Protein AF-0000000083659435 (afdb_homodimer)

InterPro domains:
  IPR001611 Leucine-rich repeat [PF00560] (81-103)
  IPR001611 Leucine-rich repeat [PF00560] (105-127)
  IPR001611 Leucine-rich repeat [PF00560] (130-146)
  IPR013210 Leucine-rich repeat-containing N-terminal, plant-type [PF08263] (5-25)
  IPR032675 Leucine-rich repeat domain superfamily [G3DSA:3.80.10.10] (2-160)
  IPR053213 Receptor-like protein 29 [PTHR48009] (2-160)

Structure (mmCIF, N/CA/C/O backbone):
data_AF-0000000083659435-model_v1
#
loop_
_entity.id
_entity.type
_entity.pdbx_description
1 polymer 'Leucine-rich repeat family protein'
#
loop_
_atom_site.group_PDB
_atom_site.id
_atom_site.type_symbol
_atom_site.label_atom_id
_atom_site.label_alt_id
_atom_site.label_comp_id
_atom_site.label_asym_id
_atom_site.label_entity_id
_atom_site.label_seq_id
_atom_site.pdbx_PDB_ins_code
_atom_site.Cartn_x
_atom_site.Cartn_y
_atom_site.Cartn_z
_atom_site.occupancy
_atom_site.B_iso_or_equiv
_atom_site.auth_seq_id
_atom_site.auth_comp_id
_atom_site.auth_asym_id
_atom_site.auth_atom_id
_atom_site.pdbx_PDB_model_num
ATOM 1 N N . MET A 1 1 ? 2.633 34.125 -9.719 1 25.12 1 MET A N 1
ATOM 2 C CA . MET A 1 1 ? 2.232 34.469 -8.359 1 25.12 1 MET A CA 1
ATOM 3 C C . MET A 1 1 ? 3.049 33.719 -7.324 1 25.12 1 MET A C 1
ATOM 5 O O . MET A 1 1 ? 3.176 32.5 -7.406 1 25.12 1 MET A O 1
ATOM 9 N N . PRO A 1 2 ? 3.885 34.312 -6.52 1 30.77 2 PRO A N 1
ATOM 10 C CA . PRO A 1 2 ? 4.898 33.75 -5.621 1 30.77 2 PRO A CA 1
ATOM 11 C C . PRO A 1 2 ? 4.328 32.688 -4.68 1 30.77 2 PRO A C 1
ATOM 13 O O . PRO A 1 2 ? 3.115 32.625 -4.457 1 30.77 2 PRO A O 1
ATOM 16 N N . GLY A 1 3 ? 4.934 31.625 -4.488 1 36.19 3 GLY A N 1
ATOM 17 C CA . GLY A 1 3 ? 4.684 30.703 -3.389 1 36.19 3 GLY A CA 1
ATOM 18 C C . GLY A 1 3 ? 4.117 31.391 -2.158 1 36.19 3 GLY A C 1
ATOM 19 O O . GLY A 1 3 ? 4.664 32.375 -1.687 1 36.19 3 GLY A O 1
ATOM 20 N N . SER A 1 4 ? 2.854 31.547 -2.014 1 36 4 SER A N 1
ATOM 21 C CA . SER A 1 4 ? 2.197 32.406 -1.027 1 36 4 SER A CA 1
ATOM 22 C C . SER A 1 4 ? 2.76 32.156 0.37 1 36 4 SER A C 1
ATOM 24 O O . SER A 1 4 ? 3.055 31.031 0.742 1 36 4 SER A O 1
ATOM 26 N N . ASP A 1 5 ? 3.768 33.062 0.813 1 42 5 ASP A N 1
ATOM 27 C CA . ASP A 1 5 ? 4.078 33.219 2.232 1 42 5 ASP A CA 1
ATOM 28 C C . ASP A 1 5 ? 2.822 33.062 3.086 1 42 5 ASP A C 1
ATOM 30 O O . ASP A 1 5 ? 2.609 33.812 4.031 1 42 5 ASP A O 1
ATOM 34 N N . PHE A 1 6 ? 1.933 32.406 2.486 1 44.5 6 PHE A N 1
ATOM 35 C CA . PHE A 1 6 ? 0.653 32.219 3.162 1 44.5 6 PHE A CA 1
ATOM 36 C C . PHE A 1 6 ? 0.859 31.906 4.641 1 44.5 6 PHE A C 1
ATOM 38 O O . PHE A 1 6 ? 0.192 32.5 5.5 1 44.5 6 PHE A O 1
ATOM 45 N N . PHE A 1 7 ? 1.793 31.031 4.863 1 47.94 7 PHE A N 1
ATOM 46 C CA . PHE A 1 7 ? 1.923 30.672 6.27 1 47.94 7 PHE A CA 1
ATOM 47 C C . PHE A 1 7 ? 2.523 31.812 7.074 1 47.94 7 PHE A C 1
ATOM 49 O O . PHE A 1 7 ? 2.303 31.922 8.281 1 47.94 7 PHE A O 1
ATOM 56 N N . SER A 1 8 ? 3.344 32.5 6.336 1 45.94 8 SER A N 1
ATOM 57 C CA . SER A 1 8 ? 3.932 33.594 7.109 1 45.94 8 SER A CA 1
ATOM 58 C C . SER A 1 8 ? 2.865 34.562 7.566 1 45.94 8 SER A C 1
ATOM 60 O O . SER A 1 8 ? 3.004 35.188 8.617 1 45.94 8 SER A O 1
ATOM 62 N N . SER A 1 9 ? 1.977 34.812 6.617 1 42.75 9 SER A N 1
ATOM 63 C CA . SER A 1 9 ? 0.986 35.812 6.922 1 42.75 9 SER A CA 1
ATOM 64 C C . SER A 1 9 ? -0.291 35.219 7.484 1 42.75 9 SER A C 1
ATOM 66 O O . SER A 1 9 ? -1.292 35.906 7.664 1 42.75 9 SER A O 1
ATOM 68 N N . TRP A 1 10 ? -0.331 33.938 7.441 1 44.28 10 TRP A N 1
ATOM 69 C CA . TRP A 1 10 ? -1.573 33.406 7.992 1 44.28 10 TRP A CA 1
ATOM 70 C C . TRP A 1 10 ? -1.835 33.969 9.383 1 44.28 10 TRP A C 1
ATOM 72 O O . TRP A 1 10 ? -1.157 33.594 10.344 1 44.28 10 TRP A O 1
ATOM 82 N N . ASP A 1 11 ? -1.949 35.25 9.375 1 43.19 11 ASP A N 1
ATOM 83 C CA . ASP A 1 11 ? -2.504 35.844 10.586 1 43.19 11 ASP A CA 1
ATOM 84 C C . ASP A 1 11 ? -3.928 35.375 10.844 1 43.19 11 ASP A C 1
ATOM 86 O O . ASP A 1 11 ? -4.855 35.719 10.109 1 43.19 11 ASP A O 1
ATOM 90 N N . PHE A 1 12 ? -4.004 34.094 11.234 1 46.66 12 PHE A N 1
ATOM 91 C CA . PHE A 1 12 ? -5.293 33.531 11.641 1 46.66 12 PHE A CA 1
ATOM 92 C C . PHE A 1 12 ? -6.102 34.562 12.414 1 46.66 12 PHE A C 1
ATOM 94 O O . PHE A 1 12 ? -7.098 34.219 13.062 1 46.66 12 PHE A O 1
ATOM 101 N N . THR A 1 13 ? -5.594 35.719 12.484 1 49.19 13 THR A N 1
ATOM 102 C CA . THR A 1 13 ? -6.398 36.719 13.164 1 49.19 13 THR A CA 1
ATOM 103 C C . THR A 1 13 ? -7.609 37.094 12.32 1 49.19 13 THR A C 1
ATOM 105 O O . THR A 1 13 ? -8.617 37.562 12.852 1 49.19 13 THR A O 1
ATOM 108 N N . SER A 1 14 ? -7.438 36.969 11.031 1 55.81 14 SER A N 1
ATOM 109 C CA . SER A 1 14 ? -8.648 37.219 10.25 1 55.81 14 SER A CA 1
ATOM 110 C C . SER A 1 14 ? -9.461 35.938 10.078 1 55.81 14 SER A C 1
ATOM 112 O O . SER A 1 14 ? -8.992 34.875 10.398 1 55.81 14 SER A O 1
ATOM 114 N N . ASP A 1 15 ? -10.758 36.156 9.75 1 64.81 15 ASP A N 1
ATOM 115 C CA . ASP A 1 15 ? -11.695 35.062 9.594 1 64.81 15 ASP A CA 1
ATOM 116 C C . ASP A 1 15 ? -11.172 34.031 8.578 1 64.81 15 ASP A C 1
ATOM 118 O O . ASP A 1 15 ? -11.211 34.281 7.371 1 64.81 15 ASP A O 1
ATOM 122 N N . PRO A 1 16 ? -10.5 33.094 9.031 1 70.25 16 PRO A N 1
ATOM 123 C CA . PRO A 1 16 ? -9.875 32.125 8.133 1 70.25 16 PRO A CA 1
ATOM 124 C C . PRO A 1 16 ? -10.883 31.453 7.207 1 70.25 16 PRO A C 1
ATOM 126 O O . PRO A 1 16 ? -10.5 30.906 6.164 1 70.25 16 PRO A O 1
ATOM 129 N N . CYS A 1 17 ? -12.164 31.594 7.473 1 75.25 17 CYS A N 1
ATOM 130 C CA . CYS A 1 17 ? -13.172 30.797 6.766 1 75.25 17 CYS A CA 1
ATOM 131 C C . CYS A 1 17 ? -13.391 31.328 5.355 1 75.25 17 CYS A C 1
ATOM 133 O O . CYS A 1 17 ? -13.969 30.641 4.512 1 75.25 17 CYS A O 1
ATOM 135 N N . ASN A 1 18 ? -12.781 32.469 5.086 1 70.12 18 ASN A N 1
ATOM 136 C CA . ASN A 1 18 ? -12.945 33.062 3.758 1 70.12 18 ASN A CA 1
ATOM 137 C C . ASN A 1 18 ? -11.758 32.719 2.855 1 70.12 18 ASN A C 1
ATOM 139 O O . ASN A 1 18 ? -11.766 33.062 1.668 1 70.12 18 ASN A O 1
ATOM 143 N N . PHE A 1 19 ? -10.922 32.031 3.416 1 70.94 19 PHE A N 1
ATOM 144 C CA . PHE A 1 19 ? -9.727 31.734 2.637 1 70.94 19 PHE A CA 1
ATOM 145 C C . PHE A 1 19 ? -9.922 30.484 1.787 1 70.94 19 PHE A C 1
ATOM 147 O O . PHE A 1 19 ? -10.594 29.531 2.211 1 70.94 19 PHE A O 1
ATOM 154 N N . SER A 1 20 ? -9.273 30.5 0.611 1 74.38 20 SER A N 1
ATOM 155 C CA . SER A 1 20 ? -9.305 29.328 -0.258 1 74.38 20 SER A CA 1
ATOM 156 C C . SER A 1 20 ? -8.648 28.125 0.414 1 74.38 20 SER A C 1
ATOM 158 O O . SER A 1 20 ? -7.602 28.266 1.046 1 74.38 20 SER A O 1
ATOM 160 N N . GLY A 1 21 ? -9.398 27 0.352 1 80.5 21 GLY A N 1
ATOM 161 C CA . GLY A 1 21 ? -8.844 25.781 0.92 1 80.5 21 GLY A CA 1
ATOM 162 C C . GLY A 1 21 ? -9.242 25.562 2.365 1 80.5 21 GLY A C 1
ATOM 163 O O . GLY A 1 21 ? -8.852 24.562 2.98 1 80.5 21 GLY A O 1
ATOM 164 N N . VAL A 1 22 ? -9.992 26.688 2.891 1 81.88 22 VAL A N 1
ATOM 165 C CA . VAL A 1 22 ? -10.43 26.562 4.277 1 81.88 22 VAL A CA 1
ATOM 166 C C . VAL A 1 22 ? -11.938 26.312 4.32 1 81.88 22 VAL A C 1
ATOM 168 O O . VAL A 1 22 ? -12.703 27.031 3.672 1 81.88 22 VAL A O 1
ATOM 171 N N . PHE A 1 23 ? -12.312 25.266 4.922 1 88.44 23 PHE A N 1
ATOM 172 C CA . PHE A 1 23 ? -13.727 24.984 5.168 1 88.44 23 PHE A CA 1
ATOM 173 C C . PHE A 1 23 ? -14.047 25.109 6.652 1 88.44 23 PHE A C 1
ATOM 175 O O . PHE A 1 23 ? -13.367 24.5 7.488 1 88.44 23 PHE A O 1
ATOM 182 N N . CYS A 1 24 ? -15.039 25.953 7 1 89.19 24 CYS A N 1
ATOM 183 C CA . CYS A 1 24 ? -15.445 26.172 8.383 1 89.19 24 CYS A CA 1
ATOM 184 C C . CYS A 1 24 ? -16.875 25.719 8.617 1 89.19 24 CYS A C 1
ATOM 186 O O . CYS A 1 24 ? -17.688 25.719 7.688 1 89.19 24 CYS A O 1
ATOM 188 N N . ASP A 1 25 ? -17.031 25.141 9.812 1 89.5 25 ASP A N 1
ATOM 189 C CA . ASP A 1 25 ? -18.359 24.891 10.352 1 89.5 25 ASP A CA 1
ATOM 190 C C . ASP A 1 25 ? -18.562 25.594 11.68 1 89.5 25 ASP A C 1
ATOM 192 O O . ASP A 1 25 ? -17.828 25.359 12.641 1 89.5 25 ASP A O 1
ATOM 196 N N . SER A 1 26 ? -19.641 26.5 11.773 1 86.44 26 SER A N 1
ATOM 197 C CA . SER A 1 26 ? -19.922 27.25 12.992 1 86.44 26 SER A CA 1
ATOM 198 C C . SER A 1 26 ? -18.688 27.938 13.531 1 86.44 26 SER A C 1
ATOM 200 O O . SER A 1 26 ? -18.359 27.812 14.719 1 86.44 26 SER A O 1
ATOM 202 N N . ASP A 1 27 ? -17.844 28.531 12.664 1 81.88 27 ASP A N 1
ATOM 203 C CA . ASP A 1 27 ? -16.672 29.344 12.977 1 81.88 27 ASP A CA 1
ATOM 204 C C . ASP A 1 27 ? -15.484 28.484 13.352 1 81.88 27 ASP A C 1
ATOM 206 O O . ASP A 1 27 ? -14.477 28.984 13.867 1 81.88 27 ASP A O 1
ATOM 210 N N . LYS A 1 28 ? -15.688 27.219 13.188 1 89.31 28 LYS A N 1
ATOM 211 C CA . LYS A 1 28 ? -14.57 26.312 13.422 1 89.31 28 LYS A CA 1
ATOM 212 C C . LYS A 1 28 ? -13.977 25.812 12.102 1 89.31 28 LYS A 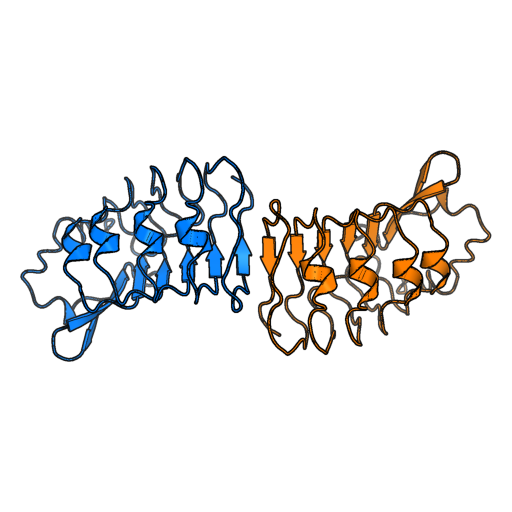C 1
ATOM 214 O O . LYS A 1 28 ? -14.711 25.516 11.164 1 89.31 28 LYS A O 1
ATOM 219 N N . VAL A 1 29 ? -12.688 25.828 12.055 1 89.44 29 VAL A N 1
ATOM 220 C CA . VAL A 1 29 ? -12.016 25.281 10.875 1 89.44 29 VAL A CA 1
ATOM 221 C C . VAL A 1 29 ? -12.062 23.766 10.898 1 89.44 29 VAL A C 1
ATOM 223 O O . VAL A 1 29 ? -11.508 23.141 11.812 1 89.44 29 VAL A O 1
ATOM 226 N N . ILE A 1 30 ? -12.695 23.219 9.914 1 93.81 30 ILE A N 1
ATOM 227 C CA . ILE A 1 30 ? -12.906 21.781 9.867 1 93.81 30 ILE A CA 1
ATOM 228 C C . ILE A 1 30 ? -11.938 21.141 8.867 1 93.81 30 ILE A C 1
ATOM 230 O O . ILE A 1 30 ? -11.461 20.031 9.078 1 93.81 30 ILE A O 1
ATOM 234 N N . SER A 1 31 ? -11.695 21.859 7.801 1 93.69 31 SER A N 1
ATOM 235 C CA . SER A 1 31 ? -10.789 21.328 6.785 1 93.69 31 SER A CA 1
ATOM 236 C C . SER A 1 31 ? -9.859 22.422 6.258 1 93.69 31 SER A C 1
ATOM 238 O O . SER A 1 31 ? -10.289 23.562 6.039 1 93.69 31 SER A O 1
ATOM 240 N N . LEU A 1 32 ? -8.648 22.016 6.109 1 88.44 32 LEU A N 1
ATOM 241 C CA . LEU A 1 32 ? -7.629 22.859 5.508 1 88.44 32 LEU A CA 1
ATOM 242 C C . LEU A 1 32 ? -6.992 22.172 4.305 1 88.44 32 LEU A C 1
ATOM 244 O O . LEU A 1 32 ? -6.309 21.156 4.457 1 88.44 32 LEU A O 1
ATOM 248 N N . ASN A 1 33 ? -7.25 22.516 3.188 1 85.06 33 ASN A N 1
ATOM 249 C CA . ASN A 1 33 ? -6.637 22.078 1.936 1 85.06 33 ASN A CA 1
ATOM 250 C C . ASN A 1 33 ? -5.848 23.219 1.279 1 85.06 33 ASN A C 1
ATOM 252 O O . ASN A 1 33 ? -6.418 24.047 0.58 1 85.06 33 ASN A O 1
ATOM 256 N N . LEU A 1 34 ? -4.613 23.172 1.62 1 78.5 34 LEU A N 1
ATOM 257 C CA . LEU A 1 34 ? -3.818 24.344 1.278 1 78.5 34 LEU A CA 1
ATOM 258 C C . LEU A 1 34 ? -3.145 24.172 -0.078 1 78.5 34 LEU A C 1
ATOM 260 O O . LEU A 1 34 ? -2.525 23.141 -0.339 1 78.5 34 LEU A O 1
ATOM 264 N N . GLY A 1 35 ? -3.246 25.141 -0.901 1 69.31 35 GLY A N 1
ATOM 265 C CA . GLY A 1 35 ? -2.643 25.203 -2.223 1 69.31 35 GLY A CA 1
ATOM 266 C C . GLY A 1 35 ? -3.607 24.844 -3.338 1 69.31 35 GLY A C 1
ATOM 267 O O . GLY A 1 35 ? -4.555 24.078 -3.123 1 69.31 35 GLY A O 1
ATOM 268 N N . ASP A 1 36 ? -4.238 25.656 -4.008 1 55.41 36 ASP A N 1
ATOM 269 C CA . ASP A 1 36 ? -5.047 25.422 -5.195 1 55.41 36 ASP A CA 1
ATOM 270 C C . ASP A 1 36 ? -4.176 25 -6.379 1 55.41 36 ASP A C 1
ATOM 272 O O . ASP A 1 36 ? -3.395 25.797 -6.895 1 55.41 36 ASP A O 1
ATOM 276 N N . PRO A 1 37 ? -4.195 23.469 -6.625 1 51.78 37 PRO A N 1
ATOM 277 C CA . PRO A 1 37 ? -3.389 23.172 -7.812 1 51.78 37 PRO A CA 1
ATOM 278 C C . PRO A 1 37 ? -3.766 24.047 -9.016 1 51.78 37 PRO A C 1
ATOM 280 O O . PRO A 1 37 ? -2.957 24.219 -9.93 1 51.78 37 PRO A O 1
ATOM 283 N N . ARG A 1 38 ? -5.043 24.281 -9.039 1 48.84 38 ARG A N 1
ATOM 284 C CA . ARG A 1 38 ? -5.535 25 -10.211 1 48.84 38 ARG A CA 1
ATOM 285 C C . ARG A 1 38 ? -4.996 26.422 -10.25 1 48.84 38 ARG A C 1
ATOM 287 O O . ARG A 1 38 ? -5.188 27.141 -11.234 1 48.84 38 ARG A O 1
ATOM 294 N N . ALA A 1 39 ? -4.762 26.859 -9.164 1 43.66 39 ALA A N 1
ATOM 295 C CA . ALA A 1 39 ? -4.441 28.281 -9.164 1 43.66 39 ALA A CA 1
ATOM 296 C C . ALA A 1 39 ? -3.123 28.562 -9.883 1 43.66 39 ALA A C 1
ATOM 298 O O . ALA A 1 39 ? -2.734 29.719 -10.07 1 43.66 39 ALA A O 1
ATOM 299 N N . GLY A 1 40 ? -2.631 27.625 -10.594 1 42.94 40 GLY A N 1
ATOM 300 C CA . GLY A 1 40 ? -1.396 27.906 -11.305 1 42.94 40 GLY A CA 1
ATOM 301 C C . GLY A 1 40 ? -0.255 28.312 -10.391 1 42.94 40 GLY A C 1
ATOM 302 O O . GLY A 1 40 ? 0.762 28.844 -10.852 1 42.94 40 GLY A O 1
ATOM 303 N N . SER A 1 41 ? -0.587 28.578 -9.195 1 47.16 41 SER A N 1
ATOM 304 C CA . SER A 1 41 ? 0.408 29.156 -8.297 1 47.16 41 SER A CA 1
ATOM 305 C C . SER A 1 41 ? 1.333 28.078 -7.738 1 47.16 41 SER A C 1
ATOM 307 O O . SER A 1 41 ? 0.948 26.922 -7.637 1 47.16 41 SER A O 1
ATOM 309 N N . ALA A 1 42 ? 2.594 28.422 -7.758 1 54.91 42 ALA A N 1
ATOM 310 C CA . ALA A 1 42 ? 3.662 27.641 -7.148 1 54.91 42 ALA A CA 1
ATOM 311 C C . ALA A 1 42 ? 3.229 27.078 -5.797 1 54.91 42 ALA A C 1
ATOM 313 O O . ALA A 1 42 ? 2.422 27.688 -5.094 1 54.91 42 ALA A O 1
ATOM 314 N N . GLY A 1 43 ? 3.299 25.703 -5.633 1 62.88 43 GLY A N 1
ATOM 315 C CA . GLY A 1 43 ? 3.072 25.094 -4.336 1 62.88 43 GLY A CA 1
ATOM 316 C C . GLY A 1 43 ? 3.51 25.969 -3.178 1 62.88 43 GLY A C 1
ATOM 317 O O . GLY A 1 43 ? 4.184 26.984 -3.379 1 62.88 43 GLY A O 1
ATOM 318 N N . LEU A 1 44 ? 2.967 25.844 -1.963 1 74.31 44 LEU A N 1
ATOM 319 C CA . LEU A 1 44 ? 3.293 26.578 -0.743 1 74.31 44 LEU A CA 1
ATOM 320 C C . LEU A 1 44 ? 4.762 26.406 -0.38 1 74.31 44 LEU A C 1
ATOM 322 O O . LEU A 1 44 ? 5.379 25.391 -0.741 1 74.31 44 LEU A O 1
ATOM 326 N N . THR A 1 45 ? 5.305 27.578 0.057 1 83.5 45 THR A N 1
ATOM 327 C CA . THR A 1 45 ? 6.68 27.516 0.535 1 83.5 45 THR A CA 1
ATOM 328 C C . THR A 1 45 ? 6.766 27.938 1.998 1 83.5 45 THR A C 1
ATOM 330 O O . THR A 1 45 ? 6.094 28.891 2.416 1 83.5 45 THR A O 1
ATOM 333 N N . GLY A 1 46 ? 7.574 27.266 2.734 1 87.62 46 GLY A N 1
ATOM 334 C CA . GLY A 1 46 ? 7.812 27.625 4.125 1 87.62 46 GLY A CA 1
ATOM 335 C C . GLY A 1 46 ? 7.617 26.469 5.082 1 87.62 46 GLY A C 1
ATOM 336 O O . GLY A 1 46 ? 7.699 25.297 4.68 1 87.62 46 GLY A O 1
ATOM 337 N N . ARG A 1 47 ? 7.469 26.859 6.359 1 90.88 47 ARG A N 1
ATOM 338 C CA . ARG A 1 47 ? 7.277 25.844 7.398 1 90.88 47 ARG A CA 1
ATOM 339 C C . ARG A 1 47 ? 5.824 25.797 7.859 1 90.88 47 ARG A C 1
ATOM 341 O O . ARG A 1 47 ? 5.117 26.812 7.801 1 90.88 47 ARG A O 1
ATOM 348 N N . LEU A 1 48 ? 5.418 24.625 8.258 1 89.31 48 LEU A N 1
ATOM 349 C CA . LEU A 1 48 ? 4.113 24.531 8.898 1 89.31 48 LEU A CA 1
ATOM 350 C C . LEU A 1 48 ? 4.125 25.25 10.25 1 89.31 48 LEU A C 1
ATOM 352 O O . LEU A 1 48 ? 4.996 25 11.086 1 89.31 48 LEU A O 1
ATOM 356 N N . ASP A 1 49 ? 3.248 26.062 10.359 1 84.25 49 ASP A N 1
ATOM 357 C CA . ASP A 1 49 ? 3.18 26.859 11.586 1 84.25 49 ASP A CA 1
ATOM 358 C C . ASP A 1 49 ? 2.611 26.031 12.734 1 84.25 49 ASP A C 1
ATOM 360 O O . ASP A 1 49 ? 1.584 25.359 12.578 1 84.25 49 ASP A O 1
ATOM 364 N N . PRO A 1 50 ? 3.297 26.156 13.961 1 89.75 50 PRO A N 1
ATOM 365 C CA . PRO A 1 50 ? 2.809 25.406 15.117 1 89.75 50 PRO A CA 1
ATOM 366 C C . PRO A 1 50 ? 1.382 25.781 15.508 1 89.75 50 PRO A C 1
ATOM 368 O O . PRO A 1 50 ? 0.71 25.016 16.203 1 89.75 50 PRO A O 1
ATOM 371 N N . ALA A 1 51 ? 0.872 26.844 15.016 1 86.69 51 ALA A N 1
ATOM 372 C CA . ALA A 1 51 ? -0.478 27.297 15.336 1 86.69 51 ALA A CA 1
ATOM 373 C C . ALA A 1 51 ? -1.528 26.344 14.766 1 86.69 51 ALA A C 1
ATOM 375 O O . ALA A 1 51 ? -2.697 26.391 15.156 1 86.69 51 ALA A O 1
ATOM 376 N N . ILE A 1 52 ? -1.095 25.469 13.906 1 88.62 52 ILE A N 1
ATOM 377 C CA . ILE A 1 52 ? -2.023 24.5 13.344 1 88.62 52 ILE A CA 1
ATOM 378 C C . ILE A 1 52 ? -2.662 23.688 14.469 1 88.62 52 ILE A C 1
ATOM 380 O O . ILE A 1 52 ? -3.814 23.266 14.352 1 88.62 52 ILE A O 1
ATOM 384 N N . GLY A 1 53 ? -1.901 23.469 15.523 1 92.56 53 GLY A N 1
ATOM 385 C CA . GLY A 1 53 ? -2.369 22.688 16.656 1 92.56 53 GLY A CA 1
ATOM 386 C C . GLY A 1 53 ? -3.555 23.312 17.359 1 92.56 53 GLY A C 1
ATOM 387 O O . GLY A 1 53 ? -4.223 22.641 18.156 1 92.56 53 GLY A O 1
ATOM 388 N N . LYS A 1 54 ? -3.818 24.562 17.078 1 89.69 54 LYS A N 1
ATOM 389 C CA . LYS A 1 54 ? -4.914 25.281 17.719 1 89.69 54 LYS A CA 1
ATOM 390 C C . LYS A 1 54 ? -6.25 24.969 17.047 1 89.69 54 LYS A C 1
ATOM 392 O O . LYS A 1 54 ? -7.309 25.266 17.609 1 89.69 54 LYS A O 1
ATOM 397 N N . LEU A 1 55 ? -6.156 24.328 15.898 1 90.94 55 LEU A N 1
ATOM 398 C CA . LEU A 1 55 ? -7.375 24.016 15.164 1 90.94 55 LEU A CA 1
ATOM 399 C C . LEU A 1 55 ? -7.98 22.703 15.641 1 90.94 55 LEU A C 1
ATOM 401 O O . LEU A 1 55 ? -8 21.719 14.906 1 90.94 55 LEU A O 1
ATOM 405 N N . SER A 1 56 ? -8.547 22.812 16.812 1 92.12 56 SER A N 1
ATOM 406 C CA . SER A 1 56 ? -8.945 21.625 17.578 1 92.12 56 SER A CA 1
ATOM 407 C C . SER A 1 56 ? -10.047 20.859 16.875 1 92.12 56 SER A C 1
ATOM 409 O O . SER A 1 56 ? -10.266 19.672 17.156 1 92.12 56 SER A O 1
ATOM 411 N N . SER A 1 57 ? -10.734 21.484 15.938 1 94.75 57 SER A N 1
ATOM 412 C CA . SER A 1 57 ? -11.844 20.828 15.266 1 94.75 57 SER A CA 1
ATOM 413 C C . SER A 1 57 ? -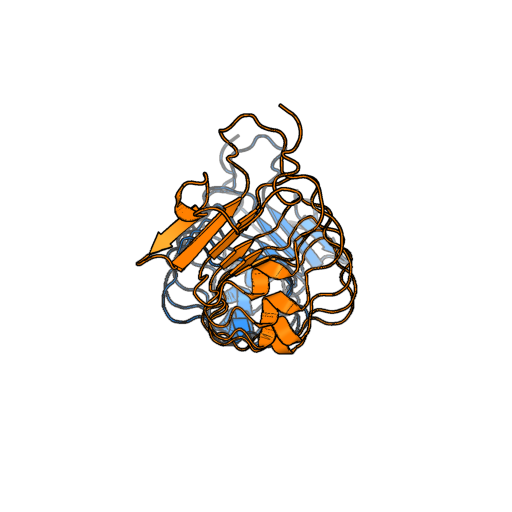11.43 20.312 13.891 1 94.75 57 SER A C 1
ATOM 415 O O . SER A 1 57 ? -12.242 19.734 13.164 1 94.75 57 SER A O 1
ATOM 417 N N . LEU A 1 58 ? -10.219 20.5 13.539 1 94.94 58 LEU A N 1
ATOM 418 C CA . LEU A 1 58 ? -9.734 20.156 12.211 1 94.94 58 LEU A CA 1
ATOM 419 C C . LEU A 1 58 ? -9.828 18.641 11.977 1 94.94 58 LEU A C 1
ATOM 421 O O . LEU A 1 58 ? -9.352 17.859 12.797 1 94.94 58 LEU A O 1
ATOM 425 N N . THR A 1 59 ? -10.422 18.266 10.828 1 97.88 59 THR A N 1
ATOM 426 C CA . THR A 1 59 ? -10.586 16.844 10.5 1 97.88 59 THR A CA 1
ATOM 427 C C . THR A 1 59 ? -9.727 16.469 9.297 1 97.88 59 THR A C 1
ATOM 429 O O . THR A 1 59 ? -9.383 15.297 9.125 1 97.88 59 THR A O 1
ATOM 432 N N . GLU A 1 60 ? -9.453 17.453 8.477 1 97.31 60 GLU A N 1
ATOM 433 C CA . GLU A 1 60 ? -8.656 17.219 7.281 1 97.31 60 GLU A CA 1
ATOM 434 C C . GLU A 1 60 ? -7.613 18.312 7.086 1 97.31 60 GLU A C 1
ATOM 436 O O . GLU A 1 60 ? -7.941 19.5 7.086 1 97.31 60 GLU A O 1
ATOM 441 N N . PHE A 1 61 ? -6.441 17.906 6.945 1 94.88 61 PHE A N 1
ATOM 442 C CA . PHE A 1 61 ? -5.336 18.812 6.648 1 94.88 61 PHE A CA 1
ATOM 443 C C . PHE A 1 61 ? -4.523 18.312 5.465 1 94.88 61 PHE A C 1
ATOM 445 O O 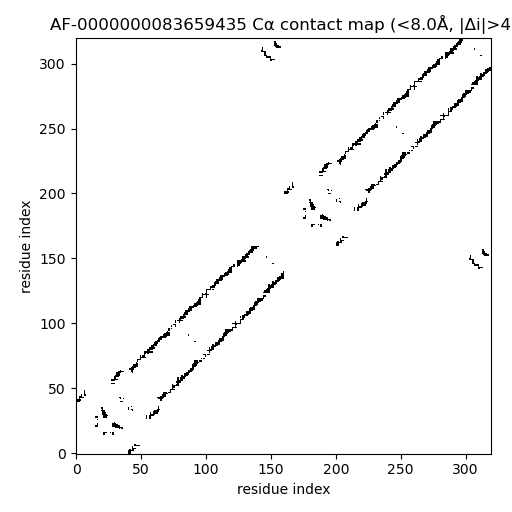. PHE A 1 61 ? -3.877 17.266 5.547 1 94.88 61 PHE A O 1
ATOM 452 N N . THR A 1 62 ? -4.543 19 4.344 1 92.94 62 THR A N 1
ATOM 453 C CA . THR A 1 62 ? -3.771 18.641 3.16 1 92.94 62 THR A CA 1
ATOM 454 C C . THR A 1 62 ? -3.062 19.875 2.584 1 92.94 62 THR A C 1
ATOM 456 O O . THR A 1 62 ? -3.592 20.984 2.635 1 92.94 62 THR A O 1
ATOM 459 N N . VAL A 1 63 ? -1.924 19.625 2.105 1 89.19 63 VAL A N 1
ATOM 460 C CA . VAL A 1 63 ? -1.162 20.656 1.391 1 89.19 63 VAL A CA 1
ATOM 461 C C . VAL A 1 63 ? -0.774 20.125 0.009 1 89.19 63 VAL A C 1
ATOM 463 O O . VAL A 1 63 ? -0.376 18.969 -0.136 1 89.19 63 VAL A O 1
ATOM 466 N N . VAL A 1 64 ? -0.882 20.969 -0.937 1 84.81 64 VAL A N 1
ATOM 467 C CA . VAL A 1 64 ? -0.48 20.578 -2.287 1 84.81 64 VAL A CA 1
ATOM 468 C C . VAL A 1 64 ? 1.041 20.469 -2.361 1 84.81 64 VAL A C 1
ATOM 470 O O . VAL A 1 64 ? 1.754 21.078 -1.558 1 84.81 64 VAL A O 1
ATOM 473 N N . PRO A 1 65 ? 1.498 19.688 -3.32 1 90.38 65 PRO A N 1
ATOM 474 C CA . PRO A 1 65 ? 2.947 19.641 -3.518 1 90.38 65 PRO A CA 1
ATOM 475 C C . PRO A 1 65 ? 3.584 21.016 -3.609 1 90.38 65 PRO A C 1
ATOM 477 O O . PRO A 1 65 ? 3.012 21.938 -4.215 1 90.38 65 PRO A O 1
ATOM 480 N N . GLY A 1 66 ? 4.668 21.141 -2.99 1 89.06 66 GLY A N 1
ATOM 481 C CA . GLY A 1 66 ? 5.34 22.422 -2.951 1 89.06 66 GLY A CA 1
ATOM 482 C C . GLY A 1 66 ? 6.699 22.375 -2.275 1 89.06 66 GLY A C 1
ATOM 483 O O . GLY A 1 66 ? 7.461 21.422 -2.486 1 89.06 66 GLY A O 1
ATOM 484 N N . ARG A 1 67 ? 6.945 23.484 -1.576 1 89.75 67 ARG A N 1
ATOM 485 C CA . ARG A 1 67 ? 8.258 23.594 -0.939 1 89.75 67 ARG A CA 1
ATOM 486 C C . ARG A 1 67 ? 8.117 23.844 0.56 1 89.75 67 ARG A C 1
ATOM 488 O O . ARG A 1 67 ? 8.758 24.734 1.112 1 89.75 67 ARG A O 1
ATOM 495 N N . ILE A 1 68 ? 7.258 23.078 1.072 1 90.75 68 ILE A N 1
ATOM 496 C CA . ILE A 1 68 ? 7.148 23.078 2.527 1 90.75 68 ILE A CA 1
ATOM 497 C C . ILE A 1 68 ? 8.297 22.297 3.139 1 90.75 68 ILE A C 1
ATOM 499 O O . ILE A 1 68 ? 8.586 21.172 2.715 1 90.75 68 ILE A O 1
ATOM 503 N N . TYR A 1 69 ? 8.938 22.906 4.141 1 94.75 69 TYR A N 1
ATOM 504 C CA . TYR A 1 69 ? 10.125 22.25 4.688 1 94.75 69 TYR A CA 1
ATOM 505 C C . TYR A 1 69 ? 10.109 22.297 6.211 1 94.75 69 TYR A C 1
ATOM 507 O O . TYR A 1 69 ? 9.227 22.906 6.816 1 94.75 69 TYR A O 1
ATOM 515 N N . GLY A 1 70 ? 11.109 21.562 6.777 1 96.5 70 GLY A N 1
ATOM 516 C CA . GLY A 1 70 ? 11.18 21.453 8.227 1 96.5 70 GLY A CA 1
ATOM 517 C C . GLY A 1 70 ? 10.375 20.297 8.781 1 96.5 70 GLY A C 1
ATOM 518 O O . GLY A 1 70 ? 9.758 19.547 8.016 1 96.5 70 GLY A O 1
ATOM 519 N N . PRO A 1 71 ? 10.469 20.156 10.078 1 97.31 71 PRO A N 1
ATOM 520 C CA . PRO A 1 71 ? 9.734 19.062 10.695 1 97.31 71 PRO A CA 1
ATOM 521 C C . PRO A 1 71 ? 8.242 19.344 10.828 1 97.31 71 PRO A C 1
ATOM 523 O O . PRO A 1 71 ? 7.82 20.5 10.773 1 97.31 71 PRO A O 1
ATOM 526 N N . LEU A 1 72 ? 7.473 18.297 10.922 1 96.31 72 LEU A N 1
ATOM 527 C CA . LEU A 1 72 ? 6.094 18.469 11.359 1 96.31 72 LEU A CA 1
ATOM 528 C C . LEU A 1 72 ? 6.039 19.109 12.742 1 96.31 72 LEU A C 1
ATOM 530 O O . LEU A 1 72 ? 6.781 18.719 13.641 1 96.31 72 LEU A O 1
ATOM 534 N N . PRO A 1 73 ? 5.215 20.125 12.867 1 93.19 73 PRO A N 1
ATOM 535 C CA . PRO A 1 73 ? 5.094 20.688 14.211 1 93.19 73 PRO A CA 1
ATOM 536 C C . PRO A 1 73 ? 4.559 19.688 15.234 1 93.19 73 PRO A C 1
ATOM 538 O O . PRO A 1 73 ? 3.656 18.906 14.922 1 93.19 73 PRO A O 1
ATOM 541 N N . GLN A 1 74 ? 5.098 19.719 16.453 1 93.56 74 GLN A N 1
ATOM 542 C CA . GLN A 1 74 ? 4.68 18.797 17.516 1 93.56 74 GLN A CA 1
ATOM 543 C C . GLN A 1 74 ? 3.213 19.016 17.875 1 93.56 74 GLN A C 1
ATOM 545 O O . GLN A 1 74 ? 2.535 18.094 18.312 1 93.56 74 GLN A O 1
ATOM 550 N N . THR A 1 75 ? 2.754 20.203 17.578 1 94.38 75 THR A N 1
ATOM 551 C CA . THR A 1 75 ? 1.398 20.578 17.969 1 94.38 75 THR A CA 1
ATOM 552 C C . THR A 1 75 ? 0.37 19.859 17.094 1 94.38 75 THR A C 1
ATOM 554 O O . THR A 1 75 ? -0.828 19.891 17.375 1 94.38 75 THR A O 1
ATOM 557 N N . ILE A 1 76 ? 0.781 19.156 16.078 1 94.56 76 ILE A N 1
ATOM 558 C CA . ILE A 1 76 ? -0.133 18.375 15.266 1 94.56 76 ILE A CA 1
ATOM 559 C C . ILE A 1 76 ? -0.854 17.344 16.125 1 94.56 76 ILE A C 1
ATOM 561 O O . ILE A 1 76 ? -2.006 17 15.867 1 94.56 76 ILE A O 1
ATOM 565 N N . SER A 1 77 ? -0.151 16.922 17.188 1 95.56 77 SER A N 1
ATOM 566 C CA . SER A 1 77 ? -0.708 15.922 18.094 1 95.56 77 SER A CA 1
ATOM 567 C C . SER A 1 77 ? -1.916 16.469 18.844 1 95.56 77 SER A C 1
ATOM 569 O O . SER A 1 77 ? -2.662 15.703 19.469 1 95.56 77 SER A O 1
ATOM 571 N N . ASN A 1 78 ? -2.125 17.75 18.797 1 96.38 78 ASN A N 1
ATOM 572 C CA . ASN A 1 78 ? -3.268 18.375 19.438 1 96.38 78 ASN A CA 1
ATOM 573 C C . ASN A 1 78 ? -4.539 18.234 18.609 1 96.38 78 ASN A C 1
ATOM 575 O O . ASN A 1 78 ? -5.641 18.5 19.094 1 96.38 78 ASN A O 1
ATOM 579 N N . LEU A 1 79 ? -4.379 17.812 17.375 1 97.38 79 LEU A N 1
ATOM 580 C CA . LEU A 1 79 ? -5.516 17.719 16.453 1 97.38 79 LEU A CA 1
ATOM 581 C C . LEU A 1 79 ? -6.254 16.406 16.641 1 97.38 79 LEU A C 1
ATOM 583 O O . LEU A 1 79 ? -6.273 15.562 15.734 1 97.38 79 LEU A O 1
ATOM 587 N N . LYS A 1 80 ? -6.949 16.328 17.719 1 97.81 80 LYS A N 1
ATOM 588 C CA . LYS A 1 80 ? -7.508 15.07 18.188 1 97.81 80 LYS A CA 1
ATOM 589 C C . LYS A 1 80 ? -8.594 14.555 17.25 1 97.81 80 LYS A C 1
ATOM 591 O O . LYS A 1 80 ? -8.914 13.367 17.25 1 97.81 80 LYS A O 1
ATOM 596 N N . ASN A 1 81 ? -9.125 15.438 16.375 1 97.75 81 ASN A N 1
ATOM 597 C CA . ASN A 1 81 ? -10.203 15.047 15.469 1 97.75 81 ASN A CA 1
ATOM 598 C C . ASN A 1 81 ? -9.688 14.773 14.062 1 97.75 81 ASN A C 1
ATOM 600 O O . ASN A 1 81 ? -10.461 14.461 13.156 1 97.75 81 ASN A O 1
ATOM 604 N N . LEU A 1 82 ? -8.438 14.922 13.844 1 98.31 82 LEU A N 1
ATOM 605 C CA . LEU A 1 82 ? -7.852 14.797 12.516 1 98.31 82 LEU A CA 1
ATOM 606 C C . LEU A 1 82 ? -8.039 13.391 11.961 1 98.31 82 LEU A C 1
ATOM 608 O O . LEU A 1 82 ? -7.711 12.406 12.633 1 98.31 82 LEU A O 1
ATOM 612 N N . ARG A 1 83 ? -8.562 13.289 10.742 1 98.62 83 ARG A N 1
ATOM 613 C CA . ARG A 1 83 ? -8.812 12.016 10.078 1 98.62 83 ARG A CA 1
ATOM 614 C C . ARG A 1 83 ? -7.918 11.836 8.859 1 98.62 83 ARG A C 1
ATOM 616 O O . ARG A 1 83 ? -7.629 10.703 8.461 1 98.62 83 ARG A O 1
ATOM 623 N N . PHE A 1 84 ? -7.586 12.93 8.281 1 98.56 84 PHE A N 1
ATOM 624 C CA . PHE A 1 84 ? -6.812 12.93 7.043 1 98.56 84 PHE A CA 1
ATOM 625 C C . PHE A 1 84 ? -5.652 13.914 7.129 1 98.56 84 PHE A C 1
ATOM 627 O O . PHE A 1 84 ? -5.863 15.117 7.316 1 98.56 84 PHE A O 1
AT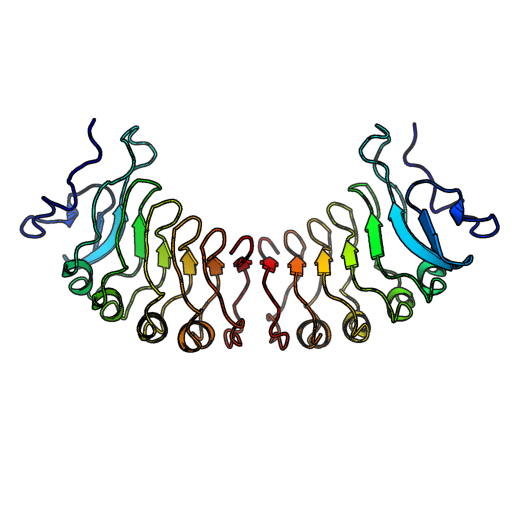OM 634 N N . LEU A 1 85 ? -4.473 13.43 7.031 1 98.19 85 LEU A N 1
ATOM 635 C CA . LEU A 1 85 ? -3.252 14.227 6.98 1 98.19 85 LEU A CA 1
ATOM 636 C C . LEU A 1 85 ? -2.49 13.977 5.684 1 98.19 85 LEU A C 1
ATOM 638 O O . LEU A 1 85 ? -2.027 12.859 5.438 1 98.19 85 LEU A O 1
ATOM 642 N N . GLY A 1 86 ? -2.367 14.953 4.879 1 97.44 86 GLY A N 1
ATOM 643 C CA . GLY A 1 86 ? -1.683 14.812 3.605 1 97.44 86 GLY A CA 1
ATOM 644 C C . GLY A 1 86 ? -0.72 15.945 3.311 1 97.44 86 GLY A C 1
ATOM 645 O O . GLY A 1 86 ? -1.142 17.047 2.938 1 97.44 86 GLY A O 1
ATOM 646 N N . VAL A 1 87 ? 0.51 15.758 3.518 1 95.75 87 VAL A N 1
ATOM 647 C CA . VAL A 1 87 ? 1.557 16.703 3.135 1 95.75 87 VAL A CA 1
ATOM 648 C C . VAL A 1 87 ? 2.605 15.992 2.283 1 95.75 87 VAL A C 1
ATOM 650 O O . VAL A 1 87 ? 3.775 15.914 2.666 1 95.75 87 VAL A O 1
ATOM 653 N N . ASN A 1 88 ? 2.201 15.516 1.199 1 96.94 88 ASN A N 1
ATOM 654 C CA . ASN A 1 88 ? 3.09 14.742 0.338 1 96.94 88 ASN A CA 1
ATOM 655 C C . ASN A 1 88 ? 3.787 15.633 -0.689 1 96.94 88 ASN A C 1
ATOM 657 O O . ASN A 1 88 ? 3.336 16.75 -0.96 1 96.94 88 ASN A O 1
ATOM 661 N N . ARG A 1 89 ? 4.895 15.18 -1.269 1 96.56 89 ARG A N 1
ATOM 662 C CA . ARG A 1 89 ? 5.645 15.859 -2.324 1 96.56 89 ARG A CA 1
ATOM 663 C C . ARG A 1 89 ? 6.055 17.266 -1.894 1 96.56 89 ARG A C 1
ATOM 665 O O . ARG A 1 89 ? 5.812 18.234 -2.613 1 96.56 89 ARG A O 1
ATOM 672 N N . ASN A 1 90 ? 6.676 17.344 -0.784 1 95.75 90 ASN A N 1
ATOM 673 C CA . ASN A 1 90 ? 7.297 18.531 -0.213 1 95.75 90 ASN A CA 1
ATOM 674 C C . ASN A 1 90 ? 8.695 18.234 0.319 1 95.75 90 ASN A C 1
ATOM 676 O O . ASN A 1 90 ? 9.422 17.422 -0.25 1 95.75 90 ASN A O 1
ATOM 680 N N . PHE A 1 91 ? 9.125 19.016 1.287 1 97.5 91 PHE A N 1
ATOM 681 C CA . PHE A 1 91 ? 10.461 18.812 1.845 1 97.5 91 PHE A CA 1
ATOM 682 C C . PHE A 1 91 ? 10.398 18.656 3.359 1 97.5 91 PHE A C 1
ATOM 684 O O . PHE A 1 91 ? 11.266 19.156 4.078 1 97.5 91 PHE A O 1
ATOM 691 N N . ILE A 1 92 ? 9.305 18.031 3.777 1 97.88 92 ILE A N 1
ATOM 692 C CA . ILE A 1 92 ? 9.188 17.781 5.211 1 97.88 92 ILE A CA 1
ATOM 693 C C . ILE A 1 92 ? 10.336 16.891 5.676 1 97.88 92 ILE A C 1
ATOM 695 O O . ILE A 1 92 ? 10.672 15.898 5.016 1 97.88 92 ILE A O 1
ATOM 699 N N . SER A 1 93 ? 10.945 17.281 6.785 1 98.5 93 SER A N 1
ATOM 700 C CA . SER A 1 93 ? 12.117 16.578 7.301 1 98.5 93 SER A CA 1
ATOM 701 C C . SER A 1 93 ? 11.922 16.188 8.758 1 98.5 93 SER A C 1
ATOM 703 O O . SER A 1 93 ? 10.844 16.375 9.32 1 98.5 93 SER A O 1
ATOM 705 N N . GLY A 1 94 ? 12.992 15.484 9.305 1 98.19 94 GLY A N 1
ATOM 706 C CA . GLY A 1 94 ? 12.898 15.023 10.68 1 98.19 94 GLY A CA 1
ATOM 707 C C . GLY A 1 94 ? 12.188 13.695 10.812 1 98.19 94 GLY A C 1
ATOM 708 O O . GLY A 1 94 ? 12.016 12.969 9.828 1 98.19 94 GLY A O 1
ATOM 709 N N . GLU A 1 95 ? 11.867 13.375 12.062 1 98.25 95 GLU A N 1
ATOM 710 C CA . GLU A 1 95 ? 11.227 12.094 12.344 1 98.25 95 GLU A CA 1
ATOM 711 C C . GLU A 1 95 ? 9.703 12.234 12.406 1 98.25 95 GLU A C 1
ATOM 713 O O . GLU A 1 95 ? 9.188 13.336 12.625 1 98.25 95 GLU A O 1
ATOM 718 N N . ILE A 1 96 ? 9.023 11.148 12.141 1 97.88 96 ILE A N 1
ATOM 719 C CA . ILE A 1 96 ? 7.594 11.102 12.406 1 97.88 96 ILE A CA 1
ATOM 720 C C . ILE A 1 96 ? 7.344 11.156 13.914 1 97.88 96 ILE A C 1
ATOM 722 O O . ILE A 1 96 ? 7.848 10.312 14.664 1 97.88 96 ILE A O 1
ATOM 726 N N . PRO A 1 97 ? 6.586 12.148 14.289 1 96.31 97 PRO A N 1
ATOM 727 C CA . PRO A 1 97 ? 6.359 12.258 15.734 1 96.31 97 PRO A CA 1
ATOM 728 C C . PRO A 1 97 ? 5.598 11.062 16.297 1 96.31 97 PRO A C 1
ATOM 730 O O . PRO A 1 97 ? 4.574 10.656 15.742 1 96.31 97 PRO A O 1
ATOM 733 N N . THR A 1 98 ? 6.062 10.523 17.438 1 96.44 98 THR A N 1
ATOM 734 C CA . THR A 1 98 ? 5.402 9.398 18.094 1 96.44 98 THR A CA 1
ATOM 735 C C . THR A 1 98 ? 3.975 9.773 18.5 1 96.44 98 THR A C 1
ATOM 737 O O . THR A 1 98 ? 3.084 8.914 18.5 1 96.44 98 THR A O 1
ATOM 740 N N . GLU A 1 99 ? 3.783 11.016 18.75 1 96.44 99 GLU A N 1
ATOM 741 C CA . GLU A 1 99 ? 2.502 11.539 19.219 1 96.44 99 GLU A CA 1
ATOM 742 C C . GLU A 1 99 ? 1.453 11.5 18.109 1 96.44 99 GLU A C 1
ATOM 744 O O . GLU A 1 99 ? 0.257 11.633 18.375 1 96.44 99 GLU A O 1
ATOM 749 N N . LEU A 1 100 ? 1.868 11.32 16.844 1 96.38 100 LEU A N 1
ATOM 750 C CA . LEU A 1 100 ? 0.92 11.156 15.75 1 96.38 100 LEU A CA 1
ATOM 751 C C . LEU A 1 100 ? -0.004 9.969 16 1 96.38 100 LEU A C 1
ATOM 753 O O . LEU A 1 100 ? -1.175 9.992 15.609 1 96.38 100 LEU A O 1
ATOM 757 N N . GLY A 1 101 ? 0.502 8.992 16.688 1 96.31 101 GLY A N 1
ATOM 758 C CA . GLY A 1 101 ? -0.252 7.797 17.016 1 96.31 101 GLY A CA 1
ATOM 759 C C . GLY A 1 101 ? -1.342 8.047 18.047 1 96.31 101 GLY A C 1
ATOM 760 O O . GLY A 1 101 ? -2.199 7.184 18.266 1 96.31 101 GLY A O 1
ATOM 761 N N . GLU A 1 102 ? -1.292 9.188 18.656 1 95.81 102 GLU A N 1
ATOM 762 C CA . GLU A 1 102 ? -2.314 9.547 19.641 1 95.81 102 GLU A CA 1
ATOM 763 C C . GLU A 1 102 ? -3.58 10.047 18.953 1 95.81 102 GLU A C 1
ATOM 765 O O . GLU A 1 102 ? -4.637 10.148 19.578 1 95.81 102 GLU A O 1
ATOM 770 N N . LEU A 1 103 ? -3.451 10.391 17.75 1 98.06 103 LEU A N 1
ATOM 771 C CA . LEU A 1 103 ? -4.605 10.859 17 1 98.06 103 LEU A CA 1
ATOM 772 C C . LEU A 1 103 ? -5.469 9.688 16.531 1 98.06 103 LEU A C 1
ATOM 774 O O . LEU A 1 103 ? -5.426 9.297 15.367 1 98.06 103 LEU A O 1
ATOM 778 N N . ARG A 1 104 ? -6.32 9.258 17.344 1 97.44 104 ARG A N 1
ATOM 779 C CA . ARG A 1 104 ? -7.004 7.977 17.219 1 97.44 104 ARG A CA 1
ATOM 780 C C . ARG A 1 104 ? -8.008 8 16.062 1 97.44 104 ARG A C 1
ATOM 782 O O . ARG A 1 104 ? -8.469 6.953 15.617 1 97.44 104 ARG A O 1
ATOM 789 N N . SER A 1 105 ? -8.312 9.242 15.617 1 97.88 105 SER A N 1
ATOM 790 C CA . SER A 1 105 ? -9.289 9.359 14.547 1 97.88 105 SER A CA 1
ATOM 791 C C . SER A 1 105 ? -8.625 9.305 13.172 1 97.88 105 SER A C 1
ATOM 793 O O . SER A 1 105 ? -9.297 9.242 12.148 1 97.88 105 SER A O 1
ATOM 795 N N . LEU A 1 106 ? -7.32 9.227 13.109 1 98.25 106 LEU A N 1
ATOM 796 C CA . LEU A 1 106 ? -6.594 9.25 11.844 1 98.25 106 LEU A CA 1
ATOM 797 C C . LEU A 1 106 ? -6.93 8.023 11 1 98.25 106 LEU A C 1
ATOM 799 O O . LEU A 1 106 ? -6.879 6.891 11.5 1 98.25 106 LEU A O 1
ATOM 803 N N . ARG A 1 107 ? -7.266 8.312 9.773 1 98.5 107 ARG A N 1
ATOM 804 C CA . ARG A 1 107 ? -7.582 7.262 8.812 1 98.5 107 ARG A CA 1
ATOM 805 C C . ARG A 1 107 ? -6.551 7.219 7.688 1 98.5 107 ARG A C 1
ATOM 807 O O . ARG A 1 107 ? -6.23 6.145 7.176 1 98.5 107 ARG A O 1
ATOM 814 N N . THR A 1 108 ? -6.098 8.383 7.305 1 98.69 108 THR A N 1
ATOM 815 C CA . THR A 1 108 ? -5.156 8.477 6.199 1 98.69 108 THR A CA 1
ATOM 816 C C . THR A 1 108 ? -3.973 9.367 6.566 1 98.69 108 THR A C 1
ATOM 818 O O . THR A 1 108 ? -4.156 10.469 7.09 1 98.69 108 THR A O 1
ATOM 821 N N . ILE A 1 109 ? -2.822 8.891 6.355 1 98.69 109 ILE A N 1
ATOM 822 C CA . ILE A 1 109 ? -1.577 9.648 6.445 1 98.69 109 ILE A CA 1
ATOM 823 C C . ILE A 1 109 ? -0.809 9.539 5.133 1 98.69 109 ILE A C 1
ATOM 825 O O . ILE A 1 109 ? -0.424 8.445 4.719 1 98.69 109 ILE A O 1
ATOM 829 N N . ASP A 1 110 ? -0.695 10.625 4.465 1 98.62 110 ASP A N 1
ATOM 830 C CA . ASP A 1 110 ? 0.15 10.68 3.275 1 98.62 110 ASP A CA 1
ATOM 831 C C . ASP A 1 110 ? 1.268 11.703 3.439 1 98.62 110 ASP A C 1
ATOM 833 O O . ASP A 1 110 ? 1.056 12.898 3.221 1 98.62 110 ASP A O 1
ATOM 837 N N . LEU A 1 111 ? 2.385 11.219 3.824 1 98.62 111 LEU A N 1
ATOM 838 C CA . LEU A 1 111 ? 3.598 12.023 3.939 1 98.62 111 LEU A CA 1
ATOM 839 C C . LEU A 1 111 ? 4.66 11.555 2.953 1 98.62 111 LEU A C 1
ATOM 841 O O . LEU A 1 111 ? 5.855 11.633 3.238 1 98.62 111 LEU A O 1
ATOM 845 N N . SER A 1 112 ? 4.215 11.039 1.854 1 98.69 112 SER A N 1
ATOM 846 C CA . SER A 1 112 ? 5.109 10.469 0.847 1 98.69 112 SER A CA 1
ATOM 847 C C . SER A 1 112 ? 5.895 11.562 0.127 1 98.69 112 SER A C 1
ATOM 849 O O . SER A 1 112 ? 5.496 12.734 0.142 1 98.69 112 SER A O 1
ATOM 851 N N . TYR A 1 113 ? 7.035 11.18 -0.5 1 98.5 113 TYR A N 1
ATOM 852 C CA . TYR A 1 113 ? 7.871 12.086 -1.279 1 98.5 113 TYR A CA 1
ATOM 853 C C . TYR A 1 113 ? 8.281 13.297 -0.449 1 98.5 113 TYR A C 1
ATOM 855 O O . TYR A 1 113 ? 8.031 14.438 -0.836 1 98.5 113 TYR A O 1
ATOM 863 N N . ASN A 1 114 ? 8.898 13.008 0.69 1 98.62 114 ASN A N 1
ATOM 864 C CA . ASN A 1 114 ? 9.508 13.992 1.576 1 98.62 114 ASN A CA 1
ATOM 865 C C . ASN A 1 114 ? 10.922 13.586 1.98 1 98.62 114 ASN A C 1
ATOM 867 O O . ASN A 1 114 ? 11.625 12.922 1.212 1 98.62 114 ASN A O 1
ATOM 871 N N . GLN A 1 115 ? 11.352 14.164 3.045 1 98.69 115 GLN A N 1
ATOM 872 C CA . GLN A 1 115 ? 12.703 13.852 3.514 1 98.69 115 GLN A CA 1
ATOM 873 C C . GLN A 1 115 ? 12.68 13.336 4.949 1 98.69 115 GLN A C 1
ATOM 875 O O . GLN A 1 115 ? 13.562 13.664 5.742 1 98.69 115 GLN A O 1
ATOM 880 N N . LEU A 1 116 ? 11.625 12.617 5.277 1 98.75 116 LEU A N 1
ATOM 881 C CA . LEU A 1 116 ? 11.477 12.117 6.641 1 98.75 116 LEU A CA 1
ATOM 882 C C . LEU A 1 116 ? 12.523 11.055 6.953 1 98.75 116 LEU A C 1
ATOM 884 O O . LEU A 1 116 ? 12.867 10.242 6.086 1 98.75 116 LEU A O 1
ATOM 888 N N . THR A 1 117 ? 13.023 11.047 8.188 1 98.69 117 THR A N 1
ATOM 889 C CA . THR A 1 117 ? 14.031 10.109 8.648 1 98.69 117 THR A CA 1
ATOM 890 C C . THR A 1 117 ? 13.555 9.367 9.898 1 98.69 117 THR A C 1
ATOM 892 O O . THR A 1 117 ? 12.453 9.625 10.391 1 98.69 117 THR A O 1
ATOM 895 N N . GLY A 1 118 ? 14.438 8.414 10.289 1 98.12 118 GLY A N 1
ATOM 896 C CA . GLY A 1 118 ? 14.117 7.68 11.5 1 98.12 118 GLY A CA 1
ATOM 897 C C . GLY A 1 118 ? 13.148 6.535 11.258 1 98.12 118 GLY A C 1
ATOM 898 O O . GLY A 1 118 ? 13 6.07 10.125 1 98.12 118 GLY A O 1
ATOM 899 N N . LYS A 1 119 ? 12.586 6.016 12.312 1 97.62 119 LYS A N 1
ATOM 900 C CA . LYS A 1 119 ? 11.719 4.844 12.258 1 97.62 119 LYS A CA 1
ATOM 901 C C . LYS A 1 119 ? 10.25 5.25 12.172 1 97.62 119 LYS A C 1
ATOM 903 O O . LYS A 1 119 ? 9.898 6.387 12.492 1 97.62 119 LYS A O 1
ATOM 908 N N . ILE A 1 120 ? 9.469 4.355 11.688 1 98 120 ILE A N 1
ATOM 909 C CA . ILE A 1 120 ? 8.031 4.504 11.859 1 98 120 ILE A CA 1
ATOM 910 C C . ILE A 1 120 ? 7.648 4.203 13.312 1 98 120 ILE A C 1
ATOM 912 O O . ILE A 1 120 ? 7.898 3.105 13.812 1 98 120 ILE A O 1
ATOM 916 N N . PRO A 1 121 ? 7.035 5.191 13.922 1 97.12 121 PRO A N 1
ATOM 917 C CA . PRO A 1 121 ? 6.691 4.93 15.32 1 97.12 121 PRO A CA 1
ATOM 918 C C . PRO A 1 121 ? 5.684 3.793 15.477 1 97.12 121 PRO A C 1
ATOM 920 O O . PRO A 1 121 ? 4.676 3.754 14.766 1 97.12 121 PRO A O 1
ATOM 923 N N . PRO A 1 122 ? 5.902 2.891 16.453 1 96.19 122 PRO A N 1
ATOM 924 C CA . PRO A 1 122 ? 4.945 1.81 16.688 1 96.19 122 PRO A CA 1
ATOM 925 C C . PRO A 1 122 ? 3.539 2.324 17 1 96.19 122 PRO A C 1
ATOM 927 O O . PRO A 1 122 ? 2.551 1.661 16.672 1 96.19 122 PRO A O 1
ATOM 930 N N . THR A 1 123 ? 3.498 3.498 17.547 1 97.06 123 THR A N 1
ATOM 931 C CA . THR A 1 123 ? 2.203 4.074 17.891 1 97.06 123 THR A CA 1
ATOM 932 C C . THR A 1 123 ? 1.388 4.359 16.625 1 97.06 123 THR A C 1
ATOM 934 O O . THR A 1 123 ? 0.156 4.32 16.656 1 97.06 123 THR A O 1
ATOM 937 N N . VAL A 1 124 ? 2.049 4.668 15.5 1 97 124 VAL A N 1
ATOM 938 C CA . VAL A 1 124 ? 1.361 4.859 14.227 1 97 124 VAL A CA 1
ATOM 939 C C . VAL A 1 124 ? 0.765 3.537 13.758 1 97 124 VAL A C 1
ATOM 941 O O . VAL A 1 124 ? -0.364 3.5 13.258 1 97 124 VAL A O 1
ATOM 944 N N . GLY A 1 125 ? 1.462 2.473 13.977 1 94.75 125 GLY A N 1
ATOM 945 C CA . GLY A 1 125 ? 0.967 1.145 13.656 1 94.75 125 GLY A CA 1
ATOM 946 C C . GLY A 1 125 ? -0.243 0.743 14.477 1 94.75 125 GLY A C 1
ATOM 947 O O . GLY A 1 125 ? -1.063 -0.062 14.031 1 94.75 125 GLY A O 1
ATOM 948 N N . SER A 1 126 ? -0.382 1.398 15.617 1 95.25 126 SER A N 1
ATOM 949 C CA . SER A 1 126 ? -1.424 0.998 16.547 1 95.25 126 SER A CA 1
ATOM 950 C C . SER A 1 126 ? -2.707 1.791 16.328 1 95.25 126 SER A C 1
ATOM 952 O O . SER A 1 126 ? -3.703 1.582 17.031 1 95.25 126 SER A O 1
ATOM 954 N N . LEU A 1 127 ? -2.703 2.699 15.398 1 97.12 127 LEU A N 1
ATOM 955 C CA . LEU A 1 127 ? -3.914 3.457 15.102 1 97.12 127 LEU A CA 1
ATOM 956 C C . LEU A 1 127 ? -5.047 2.527 14.68 1 97.12 127 LEU A C 1
ATOM 958 O O . LEU A 1 127 ? -4.914 1.773 13.719 1 97.12 127 LEU A O 1
ATOM 962 N N . PRO A 1 128 ? -6.188 2.609 15.328 1 94.94 128 PRO A N 1
ATOM 963 C CA . PRO A 1 128 ? -7.211 1.578 15.141 1 94.94 128 PRO A CA 1
ATOM 964 C C . PRO A 1 128 ? -7.953 1.724 13.812 1 94.94 128 PRO A C 1
ATOM 966 O O . PRO A 1 128 ? -8.469 0.738 13.281 1 94.94 128 PRO A O 1
ATOM 969 N N . GLY A 1 129 ? -8.055 2.98 13.297 1 95.31 129 GLY A N 1
ATOM 970 C CA . GLY A 1 129 ? -8.852 3.205 12.094 1 95.31 129 GLY A CA 1
ATOM 971 C C . GLY A 1 129 ? -8.008 3.52 10.875 1 95.31 129 GLY A C 1
ATOM 972 O O . GLY A 1 129 ? -8.531 3.951 9.844 1 95.31 129 GLY A O 1
ATOM 973 N N . LEU A 1 130 ? -6.75 3.252 10.969 1 97.44 130 LEU A N 1
ATOM 974 C CA . LEU A 1 130 ? -5.852 3.572 9.867 1 97.44 130 LEU A CA 1
ATOM 975 C C . LEU A 1 130 ? -6.234 2.793 8.609 1 97.44 130 LEU A C 1
ATOM 977 O O . LEU A 1 130 ? -6.395 1.571 8.664 1 97.44 130 LEU A O 1
ATOM 981 N N . THR A 1 131 ? -6.457 3.527 7.512 1 97.88 131 THR A N 1
ATOM 982 C CA . THR A 1 131 ? -6.871 2.924 6.246 1 97.88 131 THR A CA 1
ATOM 983 C C . THR A 1 131 ? -5.766 3.053 5.203 1 97.88 131 THR A C 1
ATOM 985 O O . THR A 1 131 ? -5.516 2.119 4.438 1 97.88 131 THR A O 1
ATOM 988 N N . ASN A 1 132 ? -5.117 4.215 5.168 1 98.5 132 ASN A N 1
ATOM 989 C CA . ASN A 1 132 ? -4.059 4.523 4.207 1 98.5 132 ASN A CA 1
ATOM 990 C C . ASN A 1 132 ? -2.816 5.074 4.902 1 98.5 132 ASN A C 1
ATOM 992 O O . ASN A 1 132 ? -2.887 6.082 5.609 1 98.5 132 ASN A O 1
ATOM 996 N N . LEU A 1 133 ? -1.729 4.43 4.73 1 98.69 133 LEU A N 1
ATOM 997 C CA . LEU A 1 133 ? -0.437 4.922 5.191 1 98.69 133 LEU A CA 1
ATOM 998 C C . LEU A 1 133 ? 0.567 4.973 4.043 1 98.69 133 LEU A C 1
ATOM 1000 O O . LEU A 1 133 ? 1.062 3.936 3.6 1 98.69 133 LEU A O 1
ATOM 1004 N N . ILE A 1 134 ? 0.812 6.164 3.598 1 98.88 134 ILE A N 1
ATOM 1005 C CA . ILE A 1 134 ? 1.706 6.344 2.459 1 98.88 134 ILE A CA 1
ATOM 1006 C C . ILE A 1 134 ? 2.939 7.129 2.891 1 98.88 134 ILE A C 1
ATOM 1008 O O . ILE A 1 134 ? 2.879 8.352 3.053 1 98.88 134 ILE A O 1
ATOM 1012 N N . LEU A 1 135 ? 4.051 6.457 3.014 1 98.81 135 LEU A N 1
ATOM 1013 C CA . LEU A 1 135 ? 5.289 7.055 3.504 1 98.81 135 LEU A CA 1
ATOM 1014 C C . LEU A 1 135 ? 6.438 6.801 2.535 1 98.81 135 LEU A C 1
ATOM 1016 O O . LEU A 1 135 ? 7.605 6.961 2.893 1 98.81 135 LEU A O 1
ATOM 1020 N N . CYS A 1 136 ? 6.031 6.371 1.331 1 98.62 136 CYS A N 1
ATOM 1021 C CA . CYS A 1 136 ? 7.047 6.035 0.337 1 98.62 136 CYS A CA 1
ATOM 1022 C C . CYS A 1 136 ? 7.875 7.262 -0.03 1 98.62 136 CYS A C 1
ATOM 1024 O O . CYS A 1 136 ? 7.469 8.391 0.229 1 98.62 136 CYS A O 1
ATOM 1026 N N . HIS A 1 137 ? 9.086 7.02 -0.562 1 98.62 137 HIS A N 1
ATOM 1027 C CA . HIS A 1 137 ? 9.984 8.062 -1.049 1 98.62 137 HIS A CA 1
ATOM 1028 C C . HIS A 1 137 ? 10.344 9.047 0.062 1 98.62 137 HIS A C 1
ATOM 1030 O O . HIS A 1 137 ? 10.188 10.258 -0.099 1 98.62 137 HIS A O 1
ATOM 1036 N N . ASN A 1 138 ? 10.844 8.484 1.163 1 98.75 138 ASN A N 1
ATOM 1037 C CA . ASN A 1 138 ? 11.484 9.172 2.279 1 98.75 138 ASN A CA 1
ATOM 1038 C C . ASN A 1 138 ? 12.844 8.562 2.609 1 98.75 138 ASN A C 1
ATOM 1040 O O . ASN A 1 138 ? 13.5 7.988 1.739 1 98.75 138 ASN A O 1
ATOM 1044 N N . ARG A 1 139 ? 13.344 8.836 3.717 1 98.75 139 ARG A N 1
ATOM 1045 C CA . ARG A 1 139 ? 14.602 8.273 4.199 1 98.75 139 ARG A CA 1
ATOM 1046 C C . ARG A 1 139 ? 14.398 7.543 5.523 1 98.75 139 ARG A C 1
ATOM 1048 O O . ARG A 1 139 ? 15.219 7.664 6.438 1 98.75 139 ARG A O 1
ATOM 1055 N N . LEU A 1 140 ? 13.25 6.91 5.621 1 98.44 140 LEU A N 1
ATOM 1056 C CA . LEU A 1 140 ? 12.906 6.203 6.852 1 98.44 140 LEU A CA 1
ATOM 1057 C C . LEU A 1 140 ? 13.766 4.953 7.012 1 98.44 140 LEU A C 1
ATOM 1059 O O . LEU A 1 140 ? 14.266 4.406 6.023 1 98.44 140 LEU A O 1
ATOM 1063 N N . SER A 1 141 ? 13.953 4.551 8.18 1 97 141 SER A N 1
ATOM 1064 C CA . SER A 1 141 ? 14.773 3.393 8.516 1 97 141 SER A CA 1
ATOM 1065 C C . SER A 1 141 ? 14.141 2.568 9.633 1 97 141 SER A C 1
ATOM 1067 O O . SER A 1 141 ? 13.016 2.844 10.055 1 97 141 SER A O 1
ATOM 1069 N N . GLY A 1 142 ? 14.852 1.46 9.922 1 94.75 142 GLY A N 1
ATOM 1070 C CA . GLY A 1 142 ? 14.375 0.63 11.016 1 94.75 142 GLY A CA 1
ATOM 1071 C C . GLY A 1 142 ? 13.359 -0.406 10.578 1 94.75 142 GLY A C 1
ATOM 1072 O O . GLY A 1 142 ? 13.125 -0.587 9.375 1 94.75 142 GLY A O 1
ATOM 1073 N N . SER A 1 143 ? 12.789 -1.097 11.523 1 93.69 143 SER A N 1
ATOM 1074 C CA . SER A 1 143 ? 11.82 -2.158 11.258 1 93.69 143 SER A CA 1
ATOM 1075 C C . SER A 1 143 ? 10.422 -1.59 11.031 1 93.69 143 SER A C 1
ATOM 1077 O O . SER A 1 143 ? 10.102 -0.5 11.516 1 93.69 143 SER A O 1
ATOM 1079 N N . ILE A 1 144 ? 9.688 -2.307 10.297 1 95.06 144 ILE A N 1
ATOM 1080 C CA . ILE A 1 144 ? 8.281 -1.975 10.102 1 95.06 144 ILE A CA 1
ATOM 1081 C C . ILE A 1 144 ? 7.469 -2.418 11.32 1 95.06 144 ILE A C 1
ATOM 1083 O O . ILE A 1 144 ? 7.586 -3.562 11.766 1 95.06 144 ILE A O 1
ATOM 1087 N N . PRO A 1 145 ? 6.73 -1.479 11.836 1 92.94 145 PRO A N 1
ATOM 1088 C CA . PRO A 1 145 ? 5.914 -1.899 12.977 1 92.94 145 PRO A CA 1
ATOM 1089 C C . PRO A 1 145 ? 4.75 -2.803 12.578 1 92.94 145 PRO A C 1
ATOM 1091 O O . PRO A 1 145 ? 4.449 -2.932 11.383 1 92.94 145 PRO A O 1
ATOM 1094 N N . ARG A 1 146 ? 4.145 -3.434 13.602 1 90.69 146 ARG A N 1
ATOM 1095 C CA . ARG A 1 146 ? 2.889 -4.141 13.383 1 90.69 146 ARG A CA 1
ATOM 1096 C C . ARG A 1 146 ? 1.737 -3.16 13.18 1 90.69 146 ARG A C 1
ATOM 1098 O O . ARG A 1 146 ? 1.718 -2.084 13.781 1 90.69 146 ARG A O 1
ATOM 1105 N N . PHE A 1 147 ? 0.849 -3.523 12.312 1 92.69 147 PHE A N 1
ATOM 1106 C CA . PHE A 1 147 ? -0.341 -2.709 12.094 1 92.69 147 PHE A CA 1
ATOM 1107 C C . PHE A 1 147 ? -1.57 -3.371 12.703 1 92.69 147 PHE A C 1
ATOM 1109 O O . PHE A 1 147 ? -1.94 -4.48 12.312 1 92.69 147 PHE A O 1
ATOM 1116 N N . ASP A 1 148 ? -2.238 -2.598 13.586 1 91.62 148 ASP A N 1
ATOM 1117 C CA . ASP A 1 148 ? -3.348 -3.156 14.352 1 91.62 148 ASP A CA 1
ATOM 1118 C C . ASP A 1 148 ? -4.676 -2.939 13.633 1 91.62 148 ASP A C 1
ATOM 1120 O O . ASP A 1 148 ? -5.676 -3.59 13.953 1 91.62 148 ASP A O 1
ATOM 1124 N N . SER A 1 149 ? -4.613 -1.956 12.727 1 92.69 149 SER A N 1
ATOM 1125 C CA . SER A 1 149 ? -5.871 -1.593 12.078 1 92.69 149 SER A CA 1
ATOM 1126 C C . SER A 1 149 ? -6.426 -2.754 11.258 1 92.69 149 SER A C 1
ATOM 1128 O O . SER A 1 149 ? -5.684 -3.428 10.547 1 92.69 149 SER A O 1
ATOM 1130 N N . GLN A 1 150 ? -7.676 -2.975 11.305 1 88.25 150 GLN A N 1
ATOM 1131 C CA . GLN A 1 150 ? -8.336 -3.982 10.477 1 88.25 150 GLN A CA 1
ATOM 1132 C C . GLN A 1 150 ? -8.977 -3.352 9.25 1 88.25 150 GLN A C 1
ATOM 1134 O O . GLN A 1 150 ? -9.82 -3.971 8.602 1 88.25 150 GLN A O 1
ATOM 1139 N N . SER A 1 151 ? -8.648 -2.064 9.078 1 93.94 151 SER A N 1
ATOM 1140 C CA . SER A 1 151 ? -9.172 -1.372 7.91 1 93.94 151 SER A CA 1
ATOM 1141 C C . SER A 1 151 ? -8.055 -0.943 6.973 1 93.94 151 SER A C 1
ATOM 1143 O O . SER A 1 151 ? -8.305 -0.301 5.949 1 93.94 151 SER A O 1
ATOM 1145 N N . LEU A 1 152 ? -6.852 -1.326 7.301 1 95.75 152 LEU A N 1
ATOM 1146 C CA . LEU A 1 152 ? -5.715 -0.935 6.477 1 95.75 152 LEU A CA 1
ATOM 1147 C C . LEU A 1 152 ? -5.828 -1.52 5.074 1 95.75 152 LEU A C 1
ATOM 1149 O O . LEU A 1 152 ? -5.789 -2.74 4.898 1 95.75 152 LEU A O 1
ATOM 1153 N N . SER A 1 153 ? -5.941 -0.61 4.105 1 97.06 153 SER A N 1
ATOM 1154 C CA . SER A 1 153 ? -6.172 -1.086 2.744 1 97.06 153 SER A CA 1
ATOM 1155 C C . SER A 1 153 ? -5.066 -0.618 1.802 1 97.06 153 SER A C 1
ATOM 1157 O O . SER A 1 153 ? -4.922 -1.146 0.697 1 97.06 153 SER A O 1
ATOM 1159 N N . ARG A 1 154 ? -4.316 0.383 2.244 1 98.44 154 ARG A N 1
ATOM 1160 C CA . ARG A 1 154 ? -3.203 0.875 1.438 1 98.44 154 ARG A CA 1
ATOM 1161 C C . ARG A 1 154 ? -1.99 1.181 2.311 1 98.44 154 ARG A C 1
ATOM 1163 O O . ARG A 1 154 ? -2.096 1.923 3.289 1 98.44 154 ARG A O 1
ATOM 1170 N N . LEU A 1 155 ? -0.911 0.56 2.033 1 98.56 155 LEU A N 1
ATOM 1171 C CA . LEU A 1 155 ? 0.393 0.765 2.654 1 98.56 155 LEU A CA 1
ATOM 1172 C C . LEU A 1 155 ? 1.483 0.9 1.596 1 98.56 155 LEU A C 1
ATOM 1174 O O . LEU A 1 155 ? 1.595 0.058 0.702 1 98.56 155 LEU A O 1
ATOM 1178 N N . ASP A 1 156 ? 2.176 1.995 1.614 1 98.75 156 ASP A N 1
ATOM 1179 C CA . ASP A 1 156 ? 3.289 2.176 0.688 1 98.75 156 ASP A CA 1
ATOM 1180 C C . ASP A 1 156 ? 4.52 2.729 1.407 1 98.75 156 ASP A C 1
ATOM 1182 O O . ASP A 1 156 ? 4.559 3.91 1.757 1 98.75 156 ASP A O 1
ATOM 1186 N N . LEU A 1 157 ? 5.508 1.877 1.553 1 98.56 157 LEU A N 1
ATOM 1187 C CA . LEU A 1 157 ? 6.734 2.234 2.25 1 98.56 157 LEU A CA 1
ATOM 1188 C C . LEU A 1 157 ? 7.941 2.121 1.321 1 98.56 157 LEU A C 1
ATOM 1190 O O . LEU A 1 157 ? 9.086 2.184 1.773 1 98.56 157 LEU A O 1
ATOM 1194 N N . LYS A 1 158 ? 7.633 2.025 0.029 1 96.25 158 LYS A N 1
ATOM 1195 C CA . LYS A 1 158 ? 8.695 1.768 -0.937 1 96.25 158 LYS A CA 1
ATOM 1196 C C . LYS A 1 158 ? 9.617 2.977 -1.078 1 96.25 158 LYS A C 1
ATOM 1198 O O . LYS A 1 158 ? 9.203 4.113 -0.838 1 96.25 158 LYS A O 1
ATOM 1203 N N . HIS A 1 159 ? 10.859 2.678 -1.413 1 97.44 159 HIS A N 1
ATOM 1204 C CA . HIS A 1 159 ? 11.828 3.713 -1.759 1 97.44 159 HIS A CA 1
ATOM 1205 C C . HIS A 1 159 ? 12.172 4.57 -0.546 1 97.44 159 HIS A C 1
ATOM 1207 O O . HIS A 1 159 ? 12.125 5.801 -0.619 1 97.44 159 HIS A O 1
ATOM 1213 N N . ASN A 1 160 ? 12.43 4 0.557 1 97.12 160 ASN A N 1
ATOM 1214 C CA . ASN A 1 160 ? 13.023 4.648 1.725 1 97.12 160 ASN A CA 1
ATOM 1215 C C . ASN A 1 160 ? 14.5 4.309 1.865 1 97.12 160 ASN A C 1
ATOM 1217 O O . ASN A 1 160 ? 14.945 3.248 1.419 1 97.12 160 ASN A O 1
ATOM 1221 N N . MET B 1 1 ? 0.538 -11.945 -33.969 1 25.02 1 MET B N 1
ATOM 1222 C CA . MET B 1 1 ? 0.854 -13.281 -33.469 1 25.02 1 MET B CA 1
ATOM 1223 C C . MET B 1 1 ? -0.094 -13.695 -32.344 1 25.02 1 MET B C 1
ATOM 1225 O O . MET B 1 1 ? -0.305 -12.93 -31.406 1 25.02 1 MET B O 1
ATOM 1229 N N . PRO B 1 2 ? -0.947 -14.656 -32.469 1 30.75 2 PRO B N 1
ATOM 1230 C CA . PRO B 1 2 ? -2.061 -15.047 -31.594 1 30.75 2 PRO B CA 1
ATOM 1231 C C . PRO B 1 2 ? -1.639 -15.219 -30.141 1 30.75 2 PRO B C 1
ATOM 1233 O O . PRO B 1 2 ? -0.455 -15.422 -29.859 1 30.75 2 PRO B O 1
ATOM 1236 N N . GLY B 1 3 ? -2.287 -14.719 -29.203 1 35.72 3 GLY B N 1
ATOM 1237 C CA . GLY B 1 3 ? -2.189 -15.109 -27.797 1 35.72 3 GLY B CA 1
ATOM 1238 C C . GLY B 1 3 ? -1.742 -16.547 -27.609 1 35.72 3 GLY B C 1
ATOM 1239 O O . GLY B 1 3 ? -2.305 -17.453 -28.219 1 35.72 3 GLY B O 1
ATOM 1240 N N . SER B 1 4 ? -0.499 -16.859 -27.547 1 36.09 4 SER B N 1
ATOM 1241 C CA . SER B 1 4 ? 0.103 -18.188 -27.641 1 36.09 4 SER B CA 1
ATOM 1242 C C . SER B 1 4 ? -0.611 -19.188 -26.75 1 36.09 4 SER B C 1
ATOM 1244 O O . SER B 1 4 ? -1.019 -18.844 -25.625 1 36.09 4 SER B O 1
ATOM 1246 N N . ASP B 1 5 ? -1.584 -20 -27.359 1 42.38 5 ASP B N 1
ATOM 1247 C CA . ASP B 1 5 ? -2.031 -21.25 -26.734 1 42.38 5 ASP B CA 1
ATOM 1248 C C . ASP B 1 5 ? -0.889 -21.922 -25.969 1 42.38 5 ASP B C 1
ATOM 1250 O O . ASP B 1 5 ? -0.731 -23.141 -26.047 1 42.38 5 ASP B O 1
ATOM 1254 N N . PHE B 1 6 ? 0.005 -21.125 -25.672 1 44.44 6 PHE B N 1
ATOM 1255 C CA . PHE B 1 6 ? 1.185 -21.641 -25 1 44.44 6 PHE B CA 1
ATOM 1256 C C . PHE B 1 6 ? 0.791 -22.672 -23.938 1 44.44 6 PHE B C 1
ATOM 1258 O O . PHE B 1 6 ? 1.384 -23.75 -23.859 1 44.44 6 PHE B O 1
ATOM 1265 N N . PHE B 1 7 ? -0.212 -22.281 -23.188 1 48.09 7 PHE B N 1
ATOM 1266 C CA . PHE B 1 7 ? -0.516 -23.219 -22.109 1 48.09 7 PHE B CA 1
ATOM 1267 C C . PHE B 1 7 ? -1.109 -24.5 -22.672 1 48.09 7 PHE B C 1
ATOM 1269 O O . PHE B 1 7 ? -0.993 -25.562 -22.047 1 48.09 7 PHE B O 1
ATOM 1276 N N . SER B 1 8 ? -1.798 -24.234 -23.75 1 45.78 8 SER B N 1
ATOM 1277 C CA . SER B 1 8 ? -2.379 -25.469 -24.266 1 45.78 8 SER B CA 1
ATOM 1278 C C . SER B 1 8 ? -1.294 -26.453 -24.703 1 45.78 8 SER B C 1
ATOM 1280 O O . SER B 1 8 ? -1.494 -27.672 -24.656 1 45.78 8 SER B O 1
ATOM 1282 N N . SER B 1 9 ? -0.296 -25.844 -25.297 1 42.72 9 SER B N 1
ATOM 1283 C CA . SER B 1 9 ? 0.723 -26.719 -25.875 1 42.72 9 SER B CA 1
ATOM 1284 C C . SER B 1 9 ? 1.884 -26.922 -24.906 1 42.72 9 SER B C 1
ATOM 1286 O O . SER B 1 9 ? 2.898 -27.531 -25.266 1 42.72 9 SER B O 1
ATOM 1288 N N . TRP B 1 10 ? 1.857 -26.172 -23.875 1 44.28 10 TRP B N 1
ATOM 1289 C CA . TRP B 1 10 ? 2.99 -26.406 -22.984 1 44.28 10 TRP B CA 1
ATOM 1290 C C . TRP B 1 10 ? 3.111 -27.875 -22.609 1 44.28 10 TRP B C 1
ATOM 1292 O O . TRP B 1 10 ? 2.295 -28.391 -21.844 1 44.28 10 TRP B O 1
ATOM 1302 N N . ASP B 1 11 ? 3.311 -28.609 -23.641 1 43.06 11 ASP B N 1
ATOM 1303 C CA . ASP B 1 11 ? 3.754 -29.984 -23.375 1 43.06 11 ASP B CA 1
ATOM 1304 C C . ASP B 1 11 ? 5.094 -29.984 -22.641 1 43.06 11 ASP B C 1
ATOM 1306 O O . ASP B 1 11 ? 6.129 -29.656 -23.219 1 43.06 11 ASP B O 1
ATOM 1310 N N . PHE B 1 12 ? 5.023 -29.609 -21.344 1 46.62 12 PHE B N 1
ATOM 1311 C CA . PHE B 1 12 ? 6.207 -29.703 -20.5 1 46.62 12 PHE B CA 1
ATOM 1312 C C . PHE B 1 12 ? 6.992 -30.969 -20.812 1 46.62 12 PHE B C 1
ATOM 1314 O O . PHE B 1 12 ? 7.887 -31.344 -20.047 1 46.62 12 PHE B O 1
ATOM 1321 N N . THR B 1 13 ? 6.547 -31.641 -21.766 1 49.5 13 THR B N 1
ATOM 1322 C CA . THR B 1 13 ? 7.332 -32.812 -22.125 1 49.5 13 THR B CA 1
ATOM 1323 C C . THR B 1 13 ? 8.641 -32.406 -22.797 1 49.5 13 THR B C 1
ATOM 1325 O O . THR B 1 13 ? 9.609 -33.188 -22.797 1 49.5 13 THR B O 1
ATOM 1328 N N . SER B 1 14 ? 8.602 -31.281 -23.453 1 56.03 14 SER B N 1
ATOM 1329 C CA . SER B 1 14 ? 9.891 -30.859 -23.969 1 56.03 14 SER B CA 1
ATOM 1330 C C . SER B 1 14 ? 10.656 -30.031 -22.938 1 56.03 14 SER B C 1
ATOM 1332 O O . SER B 1 14 ? 10.102 -29.641 -21.922 1 56.03 14 SER B O 1
ATOM 1334 N N . ASP B 1 15 ? 11.992 -29.969 -23.172 1 64.69 15 ASP B N 1
ATOM 1335 C CA . ASP B 1 15 ? 12.875 -29.281 -22.25 1 64.69 15 ASP B CA 1
ATOM 1336 C C . ASP B 1 15 ? 12.422 -27.828 -22.047 1 64.69 15 ASP B C 1
ATOM 1338 O O . ASP B 1 15 ? 12.609 -26.984 -22.922 1 64.69 15 ASP B O 1
ATOM 1342 N N . PRO B 1 16 ? 11.641 -27.625 -21.094 1 70.12 16 PRO B N 1
ATOM 1343 C CA . PRO B 1 16 ? 11.07 -26.297 -20.859 1 70.12 16 PRO B CA 1
ATOM 1344 C C . PRO B 1 16 ? 12.133 -25.219 -20.703 1 70.12 16 PRO B C 1
ATOM 1346 O O . PRO B 1 16 ? 11.844 -24.031 -20.891 1 70.12 16 PRO B O 1
ATOM 1349 N N . CYS B 1 17 ? 13.383 -25.609 -20.531 1 75.19 17 CYS B N 1
ATOM 1350 C CA . CYS B 1 17 ? 14.414 -24.641 -20.172 1 75.19 17 CYS B CA 1
ATOM 1351 C C . CYS B 1 17 ? 14.82 -23.812 -21.375 1 75.19 17 CYS B C 1
ATOM 1353 O O . CYS B 1 17 ? 15.453 -22.766 -21.234 1 75.19 17 CYS B O 1
ATOM 1355 N N . ASN B 1 18 ? 14.32 -24.203 -22.516 1 70.19 18 ASN B N 1
ATOM 1356 C CA . ASN B 1 18 ? 14.656 -23.469 -23.734 1 70.19 18 ASN B CA 1
ATOM 1357 C C . ASN B 1 18 ? 13.562 -22.469 -24.109 1 70.19 18 ASN B C 1
ATOM 1359 O O . ASN B 1 18 ? 13.727 -21.688 -25.047 1 70.19 18 ASN B O 1
ATOM 1363 N N . PHE B 1 19 ? 12.633 -22.484 -23.312 1 71.31 19 PHE B N 1
ATOM 1364 C CA . PHE B 1 19 ? 11.516 -21.594 -23.641 1 71.31 19 PHE B CA 1
ATOM 1365 C C . PHE B 1 19 ? 11.742 -20.203 -23.078 1 71.31 19 PHE B C 1
ATOM 1367 O O . PHE B 1 19 ? 12.305 -20.047 -22 1 71.31 19 PHE B O 1
ATOM 1374 N N . SER B 1 20 ? 11.234 -19.219 -23.828 1 74.19 20 SER B N 1
ATOM 1375 C CA . SER B 1 20 ? 11.297 -17.828 -23.359 1 74.19 20 SER B CA 1
ATOM 1376 C C . SER B 1 20 ? 10.508 -17.656 -22.078 1 74.19 20 SER B C 1
ATOM 1378 O O . SER B 1 20 ? 9.398 -18.172 -21.938 1 74.19 20 SER B O 1
ATOM 1380 N N . GLY B 1 21 ? 11.195 -17 -21.109 1 80.19 21 GLY B N 1
ATOM 1381 C CA . GLY B 1 21 ? 10.516 -16.719 -19.844 1 80.19 21 GLY B CA 1
ATOM 1382 C C . GLY B 1 21 ? 10.742 -17.797 -18.797 1 80.19 21 GLY B C 1
ATOM 1383 O O . GLY B 1 21 ? 10.219 -17.719 -17.688 1 80.19 21 GLY B O 1
ATOM 1384 N N . VAL B 1 22 ? 11.484 -18.922 -19.344 1 81.62 22 VAL B N 1
ATOM 1385 C CA . VAL B 1 22 ? 11.75 -20.016 -18.406 1 81.62 22 VAL B CA 1
ATOM 1386 C C . VAL B 1 22 ? 13.227 -20 -18.016 1 81.62 22 VAL B C 1
ATOM 1388 O O . VAL B 1 22 ? 14.109 -19.922 -18.875 1 81.62 22 VAL B O 1
ATOM 1391 N N . PHE B 1 23 ? 13.484 -19.906 -16.766 1 88.44 23 PHE B N 1
ATOM 1392 C CA . PHE B 1 23 ? 14.844 -20.047 -16.25 1 88.44 23 PHE B CA 1
ATOM 1393 C C . PHE B 1 23 ? 14.992 -21.344 -15.461 1 88.44 23 PHE B C 1
ATOM 1395 O O . PHE B 1 23 ? 14.195 -21.641 -14.57 1 88.44 23 PHE B O 1
ATOM 1402 N N . CYS B 1 24 ? 15.977 -22.172 -15.844 1 89.31 24 CYS B N 1
ATOM 1403 C CA . CYS B 1 24 ? 16.234 -23.453 -15.203 1 89.31 24 CYS B CA 1
ATOM 1404 C C . CYS B 1 24 ? 17.594 -23.469 -14.531 1 89.31 24 CYS B C 1
ATOM 1406 O O . CYS B 1 24 ? 18.516 -22.75 -14.961 1 89.31 24 CYS B O 1
ATOM 1408 N N . ASP B 1 25 ? 17.578 -24.125 -13.367 1 89.19 25 ASP B N 1
ATOM 1409 C CA . ASP B 1 25 ? 18.828 -24.484 -12.695 1 89.19 25 ASP B CA 1
ATOM 1410 C C . ASP B 1 25 ? 18.922 -26 -12.508 1 89.19 25 ASP B C 1
ATOM 1412 O O . ASP B 1 25 ? 18.047 -26.609 -11.867 1 89.19 25 ASP B O 1
ATOM 1416 N N . SER B 1 26 ? 20.016 -26.656 -13.062 1 86.25 26 SER B N 1
ATOM 1417 C CA . SER B 1 26 ? 20.219 -28.109 -12.953 1 86.25 26 SER B CA 1
ATOM 1418 C C . SER B 1 26 ? 18.953 -28.859 -13.359 1 86.25 26 SER B C 1
ATOM 1420 O O . SER B 1 26 ? 18.484 -29.734 -12.625 1 86.25 26 SER B O 1
ATOM 1422 N N . ASP B 1 27 ? 18.25 -28.438 -14.43 1 82.25 27 ASP B N 1
ATOM 1423 C CA . ASP B 1 27 ? 17.109 -29.094 -15.062 1 82.25 27 ASP B CA 1
ATOM 1424 C C . ASP B 1 27 ? 15.828 -28.828 -14.273 1 82.25 27 ASP B C 1
ATOM 1426 O O . ASP B 1 27 ? 14.797 -29.469 -14.516 1 82.25 27 ASP B O 1
ATOM 1430 N N . LYS B 1 28 ? 15.984 -27.984 -13.312 1 89.75 28 LYS B N 1
ATOM 1431 C CA . LYS B 1 28 ? 14.797 -27.594 -12.562 1 89.75 28 LYS B CA 1
ATOM 1432 C C . LYS B 1 28 ? 14.328 -26.203 -12.977 1 89.75 28 LYS B C 1
ATOM 1434 O O . LYS B 1 28 ? 15.148 -25.297 -13.188 1 89.75 28 LYS B O 1
ATOM 1439 N N . VAL B 1 29 ? 13.062 -26.062 -13.148 1 89.56 29 VAL B N 1
ATOM 1440 C CA . VAL B 1 29 ? 12.5 -24.75 -13.453 1 89.56 29 VAL B CA 1
ATOM 1441 C C . VAL B 1 29 ? 12.445 -23.906 -12.188 1 89.56 29 VAL B C 1
ATOM 1443 O O . VAL B 1 29 ? 11.766 -24.266 -11.219 1 89.56 29 VAL B O 1
ATOM 1446 N N . ILE B 1 30 ? 13.156 -22.828 -12.242 1 93.94 30 ILE B N 1
ATOM 1447 C CA . ILE B 1 30 ? 13.289 -21.984 -11.062 1 93.94 30 ILE B CA 1
ATOM 1448 C C . ILE B 1 30 ? 12.398 -20.75 -11.219 1 93.94 30 ILE B C 1
ATOM 1450 O O . ILE B 1 30 ? 11.836 -20.25 -10.242 1 93.94 30 ILE B O 1
ATOM 1454 N N . SER B 1 31 ? 12.336 -20.266 -12.445 1 93.69 31 SER B N 1
ATOM 1455 C CA . SER B 1 31 ? 11.516 -19.078 -12.695 1 93.69 31 SER B CA 1
ATOM 1456 C C . SER B 1 31 ? 10.719 -19.219 -13.984 1 93.69 31 SER B C 1
ATOM 1458 O O . SER B 1 31 ? 11.234 -19.719 -14.992 1 93.69 31 SER B O 1
ATOM 1460 N N . LEU B 1 32 ? 9.508 -18.797 -13.844 1 88.69 32 LEU B N 1
ATOM 1461 C CA . LEU B 1 32 ? 8.609 -18.734 -14.992 1 88.69 32 LEU B CA 1
ATOM 1462 C C . LEU B 1 32 ? 8.07 -17.328 -15.188 1 88.69 32 LEU B C 1
ATOM 1464 O O . LEU B 1 32 ? 7.301 -16.828 -14.352 1 88.69 32 LEU B O 1
ATOM 1468 N N . ASN B 1 33 ? 8.453 -16.625 -16.094 1 84.94 33 ASN B N 1
ATOM 1469 C CA . ASN B 1 33 ? 7.957 -15.32 -16.516 1 84.94 33 ASN B CA 1
ATOM 1470 C C . ASN B 1 33 ? 7.309 -15.383 -17.891 1 84.94 33 ASN B C 1
ATOM 1472 O O . ASN B 1 33 ? 8 -15.336 -18.906 1 84.94 33 ASN B O 1
ATOM 1476 N N . LEU B 1 34 ? 6.02 -15.539 -17.781 1 78.88 34 LEU B N 1
ATOM 1477 C CA . LEU B 1 34 ? 5.328 -15.883 -19.016 1 78.88 34 LEU B CA 1
ATOM 1478 C C . LEU B 1 34 ? 4.809 -14.633 -19.719 1 78.88 34 LEU B C 1
ATOM 1480 O O . LEU B 1 34 ? 4.156 -13.797 -19.109 1 78.88 34 LEU B O 1
ATOM 1484 N N . GLY B 1 35 ? 5.074 -14.547 -20.953 1 70.12 35 GLY B N 1
ATOM 1485 C CA . GLY B 1 35 ? 4.648 -13.453 -21.812 1 70.12 35 GLY B CA 1
ATOM 1486 C C . GLY B 1 35 ? 5.695 -12.359 -21.953 1 70.12 35 GLY B C 1
ATOM 1487 O O . GLY B 1 35 ? 6.523 -12.164 -21.062 1 70.12 35 GLY B O 1
ATOM 1488 N N . ASP B 1 36 ? 6.582 -12.344 -22.891 1 56.59 36 ASP B N 1
ATOM 1489 C CA . ASP B 1 36 ? 7.531 -11.273 -23.188 1 56.59 36 ASP B CA 1
ATOM 1490 C C . ASP B 1 36 ? 6.809 -10.016 -23.656 1 56.59 36 ASP B C 1
ATOM 1492 O O . ASP B 1 36 ? 6.238 -10 -24.75 1 56.59 36 ASP B O 1
ATOM 1496 N N . PRO B 1 37 ? 6.633 -8.984 -22.578 1 51.06 37 PRO B N 1
ATOM 1497 C CA . PRO B 1 37 ? 6.008 -7.754 -23.078 1 51.06 37 PRO B CA 1
ATOM 1498 C C . PRO B 1 37 ? 6.688 -7.211 -24.328 1 51.06 37 PRO B C 1
ATOM 1500 O O . PRO B 1 37 ? 6.07 -6.477 -25.109 1 51.06 37 PRO B O 1
ATOM 1503 N N . ARG B 1 38 ? 7.891 -7.359 -24.312 1 50.44 38 ARG B N 1
ATOM 1504 C CA . ARG B 1 38 ? 8.633 -6.828 -25.453 1 50.44 38 ARG B CA 1
ATOM 1505 C C . ARG B 1 38 ? 8.289 -7.582 -26.734 1 50.44 38 ARG B C 1
ATOM 1507 O O . ARG B 1 38 ? 8.695 -7.184 -27.828 1 50.44 38 ARG B O 1
ATOM 1514 N N . ALA B 1 39 ? 7.871 -8.711 -26.516 1 44.62 39 ALA B N 1
ATOM 1515 C CA . ALA B 1 39 ? 7.68 -9.539 -27.703 1 44.62 39 ALA B CA 1
ATOM 1516 C C . ALA B 1 39 ? 6.492 -9.047 -28.531 1 44.62 39 ALA B C 1
ATOM 1518 O O . ALA B 1 39 ? 6.262 -9.523 -29.641 1 44.62 39 ALA B O 1
ATOM 1519 N N . GLY B 1 40 ? 6.051 -7.973 -28.344 1 43.09 40 GLY B N 1
ATOM 1520 C CA . GLY B 1 40 ? 4.945 -7.484 -29.156 1 43.09 40 GLY B CA 1
ATOM 1521 C C . GLY B 1 40 ? 3.732 -8.398 -29.109 1 43.09 40 GLY B C 1
ATOM 1522 O O . GLY B 1 40 ? 2.826 -8.258 -29.938 1 43.09 40 GLY B O 1
ATOM 1523 N N . SER B 1 41 ? 3.916 -9.516 -28.578 1 47.94 41 SER B N 1
ATOM 1524 C CA . SER B 1 41 ? 2.848 -10.508 -28.672 1 47.94 41 SER B CA 1
ATOM 1525 C C . SER B 1 41 ? 1.761 -10.258 -27.641 1 47.94 41 SER B C 1
ATOM 1527 O O . SER B 1 41 ? 2.027 -9.688 -26.578 1 47.94 41 SER B O 1
ATOM 1529 N N . ALA B 1 42 ? 0.543 -10.383 -28.141 1 55 42 ALA B N 1
ATOM 1530 C CA . ALA B 1 42 ? -0.658 -10.344 -27.312 1 55 42 ALA B CA 1
ATOM 1531 C C . ALA B 1 42 ? -0.472 -11.156 -26.031 1 55 42 ALA B C 1
ATOM 1533 O O . ALA B 1 42 ? 0.263 -12.148 -26.031 1 55 42 ALA B O 1
ATOM 1534 N N . GLY B 1 43 ? -0.673 -10.531 -24.875 1 64.12 43 GLY B N 1
ATOM 1535 C CA . GLY B 1 43 ? -0.679 -11.258 -23.609 1 64.12 43 GLY B CA 1
ATOM 1536 C C . GLY B 1 43 ? -1.207 -12.672 -23.734 1 64.12 43 GLY B C 1
ATOM 1537 O O . GLY B 1 43 ? -1.771 -13.039 -24.766 1 64.12 43 GLY B O 1
ATOM 1538 N N . LEU B 1 44 ? -0.875 -13.664 -22.891 1 74.88 44 LEU B N 1
ATOM 1539 C CA . LEU B 1 44 ? -1.289 -15.062 -22.844 1 74.88 44 LEU B CA 1
ATOM 1540 C C . LEU B 1 44 ? -2.799 -15.18 -22.656 1 74.88 44 LEU B C 1
ATOM 1542 O O . LEU B 1 44 ? -3.43 -14.273 -22.094 1 74.88 44 LEU B O 1
ATOM 1546 N N . THR B 1 45 ? -3.316 -16.188 -23.438 1 83.75 45 THR B N 1
ATOM 1547 C CA . THR B 1 45 ? -4.738 -16.453 -23.281 1 83.75 45 THR B CA 1
ATOM 1548 C C . THR B 1 45 ? -4.961 -17.891 -22.812 1 83.75 45 THR B C 1
ATOM 1550 O O . THR B 1 45 ? -4.289 -18.812 -23.281 1 83.75 45 THR B O 1
ATOM 1553 N N . GLY B 1 46 ? -5.891 -18.094 -21.922 1 87.88 46 GLY B N 1
ATOM 1554 C CA . GLY B 1 46 ? -6.258 -19.422 -21.453 1 87.88 46 GLY B CA 1
ATOM 1555 C C . GLY B 1 46 ? -6.25 -19.547 -19.938 1 87.88 46 GLY B C 1
ATOM 1556 O O . GLY B 1 46 ? -6.359 -18.547 -19.234 1 87.88 46 GLY B O 1
ATOM 1557 N N . ARG B 1 47 ? -6.219 -20.812 -19.5 1 91.19 47 ARG B N 1
ATOM 1558 C CA . ARG B 1 47 ? -6.211 -21.094 -18.078 1 91.19 47 ARG B CA 1
ATOM 1559 C C . ARG B 1 47 ? -4.824 -21.547 -17.609 1 91.19 47 ARG B C 1
ATOM 1561 O O . ARG B 1 47 ? -4.062 -22.109 -18.391 1 91.19 47 ARG B O 1
ATOM 1568 N N . LEU B 1 48 ? -4.531 -21.219 -16.375 1 89.44 48 LEU B N 1
ATOM 1569 C CA . LEU B 1 48 ? -3.318 -21.781 -15.797 1 89.44 48 LEU B CA 1
ATOM 1570 C C . LEU B 1 48 ? -3.443 -23.297 -15.625 1 89.44 48 LEU B C 1
ATOM 1572 O O . LEU B 1 48 ? -4.418 -23.781 -15.047 1 89.44 48 LEU B O 1
ATOM 1576 N N . ASP B 1 49 ? -2.545 -23.906 -16.141 1 84.56 49 ASP B N 1
ATOM 1577 C CA . ASP B 1 49 ? -2.572 -25.359 -16.078 1 84.56 49 ASP B CA 1
ATOM 1578 C C . ASP B 1 49 ? -2.191 -25.859 -14.68 1 84.56 49 ASP B C 1
ATOM 1580 O O . ASP B 1 49 ? -1.193 -25.422 -14.109 1 84.56 49 ASP B O 1
ATOM 1584 N N . PRO B 1 50 ? -3 -26.891 -14.172 1 89.94 50 PRO B N 1
ATOM 1585 C CA . PRO B 1 50 ? -2.695 -27.422 -12.844 1 89.94 50 PRO B CA 1
ATOM 1586 C C . PRO B 1 50 ? -1.303 -28.047 -12.766 1 89.94 50 PRO B C 1
ATOM 1588 O O . PRO B 1 50 ? -0.76 -28.219 -11.672 1 89.94 50 PRO B O 1
ATOM 1591 N N . ALA B 1 51 ? -0.675 -28.297 -13.844 1 87 51 ALA B N 1
ATOM 1592 C CA . ALA B 1 51 ? 0.654 -28.891 -13.883 1 87 51 ALA B CA 1
ATOM 1593 C C . ALA B 1 51 ? 1.704 -27.953 -13.312 1 87 51 ALA B C 1
ATOM 1595 O O . ALA B 1 51 ? 2.82 -28.375 -12.992 1 87 51 ALA B O 1
ATOM 1596 N N . ILE B 1 52 ? 1.326 -26.719 -13.141 1 88.75 52 ILE B N 1
ATOM 1597 C CA . ILE B 1 52 ? 2.254 -25.75 -12.562 1 88.75 52 ILE B CA 1
ATOM 1598 C C . ILE B 1 52 ? 2.711 -26.234 -11.188 1 88.75 52 ILE B C 1
ATOM 1600 O O . ILE B 1 52 ? 3.838 -25.969 -10.766 1 88.75 52 ILE B O 1
ATOM 1604 N N . GLY B 1 53 ? 1.818 -26.922 -10.492 1 92.56 53 GLY B N 1
ATOM 1605 C CA . GLY B 1 53 ? 2.105 -27.422 -9.156 1 92.56 53 GLY B CA 1
ATOM 1606 C C . GLY B 1 53 ? 3.24 -28.438 -9.125 1 92.56 53 GLY B C 1
ATOM 1607 O O . GLY B 1 53 ? 3.773 -28.734 -8.062 1 92.56 53 GLY B O 1
ATOM 1608 N N . LYS B 1 54 ? 3.619 -28.938 -10.289 1 90.12 54 LYS B N 1
ATOM 1609 C CA . LYS B 1 54 ? 4.676 -29.938 -10.383 1 90.12 54 LYS B CA 1
ATOM 1610 C C . LYS B 1 54 ? 6.055 -29.297 -10.344 1 90.12 54 LYS B C 1
ATOM 1612 O O . LYS B 1 54 ? 7.066 -29.969 -10.156 1 90.12 54 LYS B O 1
ATOM 1617 N N . LEU B 1 55 ? 6.059 -27.984 -10.492 1 91.19 55 LEU B N 1
ATOM 1618 C CA . LEU B 1 55 ? 7.332 -27.266 -10.516 1 91.19 55 LEU B CA 1
ATOM 1619 C C . LEU B 1 55 ? 7.801 -26.938 -9.102 1 91.19 55 LEU B C 1
ATOM 1621 O O . LEU B 1 55 ? 7.844 -25.781 -8.711 1 91.19 55 LEU B O 1
ATOM 1625 N N . SER B 1 56 ? 8.242 -27.984 -8.453 1 92.19 56 SER B N 1
ATOM 1626 C CA . SER B 1 56 ? 8.477 -27.953 -7.012 1 92.19 56 SER B CA 1
ATOM 1627 C C . SER B 1 56 ? 9.609 -27 -6.656 1 92.19 56 SER B C 1
ATOM 1629 O O . SER B 1 56 ? 9.719 -26.562 -5.512 1 92.19 56 SER B O 1
ATOM 1631 N N . SER B 1 57 ? 10.438 -26.641 -7.629 1 94.81 57 SER B N 1
ATOM 1632 C CA . SER B 1 57 ? 11.578 -25.781 -7.352 1 94.81 57 SER B CA 1
ATOM 1633 C C . SER B 1 57 ? 11.289 -24.344 -7.758 1 94.81 57 SER B C 1
ATOM 1635 O O . SER B 1 57 ? 12.133 -23.453 -7.594 1 94.81 57 SER B O 1
ATOM 1637 N N . LEU B 1 58 ? 10.133 -24.094 -8.242 1 95.06 58 LEU B N 1
ATOM 1638 C CA . LEU B 1 58 ? 9.781 -22.781 -8.766 1 95.06 58 LEU B CA 1
ATOM 1639 C C . LEU B 1 58 ? 9.805 -21.734 -7.66 1 95.06 58 LEU B C 1
ATOM 1641 O O . LEU B 1 58 ? 9.195 -21.922 -6.605 1 95.06 58 LEU B O 1
ATOM 1645 N N . THR B 1 59 ? 10.516 -20.609 -7.918 1 97.88 59 THR B N 1
ATOM 1646 C CA . THR B 1 59 ? 10.625 -19.547 -6.93 1 97.88 59 THR B CA 1
ATOM 1647 C C . THR B 1 59 ? 9.883 -18.297 -7.398 1 97.88 59 THR B C 1
ATOM 1649 O O . THR B 1 59 ? 9.5 -17.453 -6.582 1 97.88 59 THR B O 1
ATOM 1652 N N . GLU B 1 60 ? 9.75 -18.172 -8.711 1 97.44 60 GLU B N 1
ATOM 1653 C CA . GLU B 1 60 ? 9.086 -17.016 -9.289 1 97.44 60 GLU B CA 1
ATOM 1654 C C . GLU B 1 60 ? 8.133 -17.422 -10.406 1 97.44 60 GLU B C 1
ATOM 1656 O O . GLU B 1 60 ? 8.531 -18.141 -11.336 1 97.44 60 GLU B O 1
ATOM 1661 N N . PHE B 1 61 ? 6.977 -17 -10.273 1 94.94 61 PHE B N 1
ATOM 1662 C CA . PHE B 1 61 ? 5.973 -17.203 -11.305 1 94.94 61 PHE B CA 1
ATOM 1663 C C . PHE B 1 61 ? 5.27 -15.906 -11.656 1 94.94 61 PHE B C 1
ATOM 1665 O O . PHE B 1 61 ? 4.559 -15.328 -10.828 1 94.94 61 PHE B O 1
ATOM 1672 N N . THR B 1 62 ? 5.434 -15.398 -12.867 1 92.88 62 THR B N 1
ATOM 1673 C CA . THR B 1 62 ? 4.781 -14.18 -13.32 1 92.88 62 THR B CA 1
ATOM 1674 C C . THR B 1 62 ? 4.215 -14.367 -14.727 1 92.88 62 THR B C 1
ATOM 1676 O O . THR B 1 62 ? 4.793 -15.078 -15.547 1 92.88 62 THR B O 1
ATOM 1679 N N . VAL B 1 63 ? 3.127 -13.758 -14.93 1 89.44 63 VAL B N 1
ATOM 1680 C CA . VAL B 1 63 ? 2.512 -13.711 -16.25 1 89.44 63 VAL B CA 1
ATOM 1681 C C . VAL B 1 63 ? 2.258 -12.258 -16.656 1 89.44 63 VAL B C 1
ATOM 1683 O O . VAL B 1 63 ? 1.812 -11.453 -15.836 1 89.44 63 VAL B O 1
ATOM 1686 N N . VAL B 1 64 ? 2.518 -11.977 -17.875 1 84.81 64 VAL B N 1
ATOM 1687 C CA . VAL B 1 64 ? 2.252 -10.633 -18.375 1 84.81 64 VAL B CA 1
ATOM 1688 C C . VAL B 1 64 ? 0.746 -10.414 -18.5 1 84.81 64 VAL B C 1
ATOM 1690 O O . VAL B 1 64 ? -0.019 -11.375 -18.609 1 84.81 64 VAL B O 1
ATOM 1693 N N . PRO B 1 65 ? 0.352 -9.164 -18.438 1 90.25 65 PRO B N 1
ATOM 1694 C CA . PRO B 1 65 ? -1.066 -8.883 -18.672 1 90.25 65 PRO B CA 1
ATOM 1695 C C . PRO B 1 65 ? -1.605 -9.562 -19.938 1 90.25 65 PRO B C 1
ATOM 1697 O O . PRO B 1 65 ? -0.911 -9.625 -20.953 1 90.25 65 PRO B O 1
ATOM 1700 N N . GLY B 1 66 ? -2.744 -10.07 -19.812 1 89.12 66 GLY B N 1
ATOM 1701 C CA . GLY B 1 66 ? -3.338 -10.805 -20.922 1 89.12 66 GLY B CA 1
ATOM 1702 C C . GLY B 1 66 ? -4.762 -11.242 -20.656 1 89.12 66 GLY B C 1
ATOM 1703 O O . GLY B 1 66 ? -5.559 -10.484 -20.094 1 89.12 66 GLY B O 1
ATOM 1704 N N . ARG B 1 67 ? -5.023 -12.445 -21.188 1 90 67 ARG B N 1
ATOM 1705 C CA . ARG B 1 67 ? -6.383 -12.961 -21.062 1 90 67 ARG B CA 1
ATOM 1706 C C . ARG B 1 67 ? -6.395 -14.328 -20.406 1 90 67 ARG B C 1
ATOM 1708 O O . ARG B 1 67 ? -7.039 -15.258 -20.891 1 90 67 ARG B O 1
ATOM 1715 N N . ILE B 1 68 ? -5.648 -14.352 -19.391 1 90.88 68 ILE B N 1
ATOM 1716 C CA . ILE B 1 68 ? -5.695 -15.555 -18.562 1 90.88 68 ILE B CA 1
ATOM 1717 C C . ILE B 1 68 ? -6.957 -15.531 -17.703 1 90.88 68 ILE B C 1
ATOM 1719 O O . ILE B 1 68 ? -7.262 -14.531 -17.047 1 90.88 68 ILE B O 1
ATOM 1723 N N . TYR B 1 69 ? -7.668 -16.672 -17.719 1 94.88 69 TYR B N 1
ATOM 1724 C CA . TYR B 1 69 ? -8.945 -16.672 -17.016 1 94.88 69 TYR B CA 1
ATOM 1725 C C . TYR B 1 69 ? -9.102 -17.938 -16.188 1 94.88 69 TYR B C 1
ATOM 1727 O O . TYR B 1 69 ? -8.258 -18.828 -16.234 1 94.88 69 TYR B O 1
ATOM 1735 N N . GLY B 1 70 ? -10.195 -17.938 -15.367 1 96.56 70 GLY B N 1
ATOM 1736 C CA . GLY B 1 70 ? -10.438 -19.047 -14.461 1 96.56 70 GLY B CA 1
ATOM 1737 C C . GLY B 1 70 ? -9.773 -18.875 -13.109 1 96.56 70 GLY B C 1
ATOM 1738 O O . GLY B 1 70 ? -9.117 -17.859 -12.859 1 96.56 70 GLY B O 1
ATOM 1739 N N . PRO B 1 71 ? -10.023 -19.859 -12.281 1 97.31 71 PRO B N 1
ATOM 1740 C CA . PRO B 1 71 ? -9.43 -19.766 -10.945 1 97.31 71 PRO B CA 1
ATOM 1741 C C . PRO B 1 71 ? -7.949 -20.125 -10.93 1 97.31 71 PRO B C 1
ATOM 1743 O O . PRO B 1 71 ? -7.457 -20.781 -11.852 1 97.31 71 PRO B O 1
ATOM 1746 N N . LEU B 1 72 ? -7.258 -19.641 -9.93 1 96.31 72 LEU B N 1
ATOM 1747 C CA . LEU B 1 72 ? -5.93 -20.188 -9.656 1 96.31 72 LEU B CA 1
ATOM 1748 C C . LEU B 1 72 ? -5.996 -21.688 -9.398 1 96.31 72 LEU B C 1
ATOM 1750 O O . LEU B 1 72 ? -6.859 -22.156 -8.656 1 96.31 72 LEU B O 1
ATOM 1754 N N . PRO B 1 73 ? -5.141 -22.422 -10.062 1 93.31 73 PRO B N 1
ATOM 1755 C CA . PRO B 1 73 ? -5.141 -23.844 -9.75 1 93.31 73 PRO B CA 1
ATOM 1756 C C . PRO B 1 73 ? -4.785 -24.141 -8.297 1 93.31 73 PRO B C 1
ATOM 1758 O O . PRO B 1 73 ? -3.898 -23.484 -7.734 1 93.31 73 PRO B O 1
ATOM 1761 N N . GLN B 1 74 ? -5.453 -25.109 -7.695 1 93.62 74 GLN B N 1
ATOM 1762 C CA . GLN B 1 74 ? -5.211 -25.469 -6.301 1 93.62 74 GLN B CA 1
ATOM 1763 C C . GLN B 1 74 ? -3.785 -25.984 -6.109 1 93.62 74 GLN B C 1
ATOM 1765 O O . GLN B 1 74 ? -3.213 -25.844 -5.023 1 93.62 74 GLN B O 1
ATOM 1770 N N . THR B 1 75 ? -3.221 -26.453 -7.18 1 94.44 75 THR B N 1
ATOM 1771 C CA . THR B 1 75 ? -1.898 -27.062 -7.117 1 94.44 75 THR B CA 1
ATOM 1772 C C . THR B 1 75 ? -0.82 -26 -6.914 1 94.44 75 THR B C 1
ATOM 1774 O O . THR B 1 75 ? 0.337 -26.328 -6.645 1 94.44 75 THR B O 1
A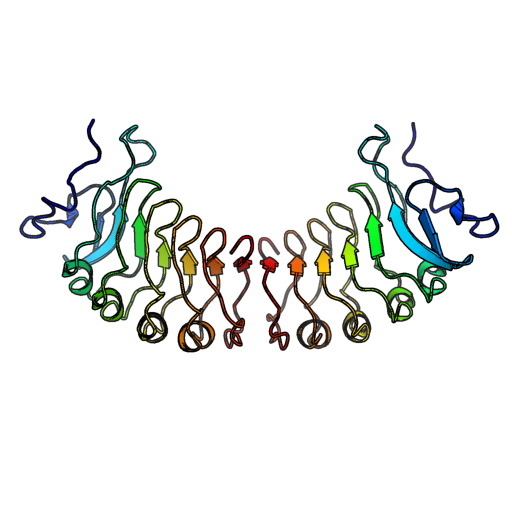TOM 1777 N N . ILE B 1 76 ? -1.158 -24.75 -6.961 1 94.62 76 ILE B N 1
ATOM 1778 C CA . ILE B 1 76 ? -0.203 -23.688 -6.684 1 94.62 76 ILE B CA 1
ATOM 1779 C C . ILE B 1 76 ? 0.356 -23.859 -5.273 1 94.62 76 ILE B C 1
ATOM 1781 O O . ILE B 1 76 ? 1.508 -23.5 -5.012 1 94.62 76 ILE B O 1
ATOM 1785 N N . SER B 1 77 ? -0.485 -24.422 -4.395 1 95.62 77 SER B N 1
ATOM 1786 C CA . SER B 1 77 ? -0.091 -24.609 -3.004 1 95.62 77 SER B CA 1
ATOM 1787 C C . SER B 1 77 ? 1.051 -25.609 -2.885 1 95.62 77 SER B C 1
ATOM 1789 O O . SER B 1 77 ? 1.677 -25.734 -1.828 1 95.62 77 SER B O 1
ATOM 1791 N N . ASN B 1 78 ? 1.339 -26.312 -3.947 1 96.5 78 ASN B N 1
ATOM 1792 C CA . ASN B 1 78 ? 2.434 -27.281 -3.965 1 96.5 78 ASN B CA 1
ATOM 1793 C C . ASN B 1 78 ? 3.779 -26.594 -4.184 1 96.5 78 ASN B C 1
ATOM 1795 O O . ASN B 1 78 ? 4.832 -27.219 -3.994 1 96.5 78 ASN B O 1
ATOM 1799 N N . LEU B 1 79 ? 3.75 -25.328 -4.539 1 97.44 79 LEU B N 1
ATOM 1800 C CA . LEU B 1 79 ? 4.973 -24.609 -4.855 1 97.44 79 LEU B CA 1
ATOM 1801 C C . LEU B 1 79 ? 5.609 -24.047 -3.59 1 97.44 79 LEU B C 1
ATOM 1803 O O . LEU B 1 79 ? 5.688 -22.828 -3.418 1 97.44 79 LEU B O 1
ATOM 1807 N N . LYS B 1 80 ? 6.168 -24.922 -2.842 1 97.81 80 LYS B N 1
ATOM 1808 C CA . LYS B 1 80 ? 6.598 -24.625 -1.479 1 97.81 80 LYS B CA 1
ATOM 1809 C C . LYS B 1 80 ? 7.746 -23.609 -1.476 1 97.81 80 LYS B C 1
ATOM 1811 O O . LYS B 1 80 ? 7.996 -22.953 -0.467 1 97.81 80 LYS B O 1
ATOM 1816 N N . ASN B 1 81 ? 8.43 -23.453 -2.631 1 97.75 81 ASN B N 1
ATOM 1817 C CA . ASN B 1 81 ? 9.578 -22.547 -2.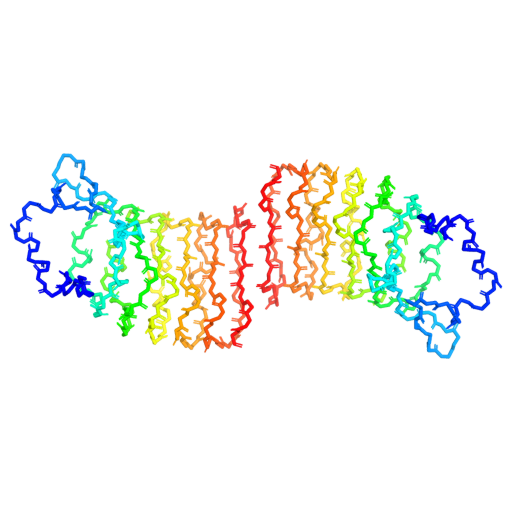697 1 97.75 81 ASN B CA 1
ATOM 1818 C C . ASN B 1 81 ? 9.211 -21.219 -3.336 1 97.75 81 ASN B C 1
ATOM 1820 O O . ASN B 1 81 ? 10.062 -20.344 -3.5 1 97.75 81 ASN B O 1
ATOM 1824 N N . LEU B 1 82 ? 8.008 -21.031 -3.715 1 98.38 82 LEU B N 1
ATOM 1825 C CA . LEU B 1 82 ? 7.562 -19.844 -4.43 1 98.38 82 LEU B CA 1
ATOM 1826 C C . LEU B 1 82 ? 7.73 -18.594 -3.568 1 98.38 82 LEU B C 1
ATOM 1828 O O . LEU B 1 82 ? 7.27 -18.562 -2.424 1 98.38 82 LEU B O 1
ATOM 1832 N N . ARG B 1 83 ? 8.375 -17.578 -4.113 1 98.62 83 ARG B N 1
ATOM 1833 C CA . ARG B 1 83 ? 8.625 -16.328 -3.412 1 98.62 83 ARG B CA 1
ATOM 1834 C C . ARG B 1 83 ? 7.863 -15.172 -4.059 1 98.62 83 ARG B C 1
ATOM 1836 O O . ARG B 1 83 ? 7.547 -14.188 -3.398 1 98.62 83 ARG B O 1
ATOM 1843 N N . PHE B 1 84 ? 7.656 -15.305 -5.332 1 98.56 84 PHE B N 1
ATOM 1844 C CA . PHE B 1 84 ? 7.027 -14.25 -6.117 1 98.56 84 PHE B CA 1
ATOM 1845 C C . PHE B 1 84 ? 5.926 -14.812 -7.004 1 98.56 84 PHE B C 1
ATOM 1847 O O . PHE B 1 84 ? 6.184 -15.68 -7.848 1 98.56 84 PHE B O 1
ATOM 1854 N N . LEU B 1 85 ? 4.742 -14.383 -6.801 1 98.25 85 LEU B N 1
ATOM 1855 C CA . LEU B 1 85 ? 3.584 -14.727 -7.617 1 98.25 85 LEU B CA 1
ATOM 1856 C C . LEU B 1 85 ? 2.961 -13.484 -8.234 1 98.25 85 LEU B C 1
ATOM 1858 O O . LEU B 1 85 ? 2.469 -12.609 -7.516 1 98.25 85 LEU B O 1
ATOM 1862 N N . GLY B 1 86 ? 2.973 -13.375 -9.508 1 97.38 86 GLY B N 1
ATOM 1863 C CA . GLY B 1 86 ? 2.426 -12.211 -10.188 1 97.38 86 GLY B CA 1
ATOM 1864 C C . GLY B 1 86 ? 1.574 -12.57 -11.391 1 97.38 86 GLY B C 1
ATOM 1865 O O . GLY B 1 86 ? 2.102 -12.922 -12.445 1 97.38 86 GLY B O 1
ATOM 1866 N N . VAL B 1 87 ? 0.326 -12.547 -11.258 1 95.88 87 VAL B N 1
ATOM 1867 C CA . VAL B 1 87 ? -0.611 -12.711 -12.367 1 95.88 87 VAL B CA 1
ATOM 1868 C C . VAL B 1 87 ? -1.596 -11.539 -12.383 1 95.88 87 VAL B C 1
ATOM 1870 O O . VAL B 1 87 ? -2.803 -11.734 -12.227 1 95.88 87 VAL B O 1
ATOM 1873 N N . ASN B 1 88 ? -1.107 -10.422 -12.586 1 96.94 88 ASN B N 1
ATOM 1874 C CA . ASN B 1 88 ? -1.936 -9.219 -12.539 1 96.94 88 ASN B CA 1
ATOM 1875 C C . ASN B 1 88 ? -2.463 -8.852 -13.922 1 96.94 88 ASN B C 1
ATOM 1877 O O . ASN B 1 88 ? -1.925 -9.297 -14.938 1 96.94 88 ASN B O 1
ATOM 1881 N N . ARG B 1 89 ? -3.52 -8.055 -14 1 96.5 89 ARG B N 1
ATOM 1882 C CA . ARG B 1 89 ? -4.113 -7.539 -15.227 1 96.5 89 ARG B CA 1
ATOM 1883 C C . ARG B 1 89 ? -4.488 -8.672 -16.172 1 96.5 89 ARG B C 1
ATOM 1885 O O . ARG B 1 89 ? -4.117 -8.656 -17.344 1 96.5 89 ARG B O 1
ATOM 1892 N N . ASN B 1 90 ? -5.203 -9.586 -15.688 1 95.88 90 ASN B N 1
ATOM 1893 C CA . ASN B 1 90 ? -5.816 -10.703 -16.406 1 95.88 90 ASN B CA 1
ATOM 1894 C C . ASN B 1 90 ? -7.277 -10.883 -16.016 1 95.88 90 ASN B C 1
ATOM 1896 O O . ASN B 1 90 ? -7.977 -9.906 -15.727 1 95.88 90 ASN B O 1
ATOM 1900 N N . PHE B 1 91 ? -7.773 -12.102 -16.172 1 97.56 91 PHE B N 1
ATOM 1901 C CA . PHE B 1 91 ? -9.172 -12.367 -15.836 1 97.56 91 PHE B CA 1
ATOM 1902 C C . PHE B 1 91 ? -9.281 -13.516 -14.844 1 97.56 91 PHE B C 1
ATOM 1904 O O . PHE B 1 91 ? -10.195 -14.336 -14.938 1 97.56 91 PHE B O 1
ATOM 1911 N N . ILE B 1 92 ? -8.289 -13.562 -13.961 1 97.88 92 ILE B N 1
ATOM 1912 C CA . ILE B 1 92 ? -8.352 -14.594 -12.93 1 97.88 92 ILE B CA 1
ATOM 1913 C C . ILE B 1 92 ? -9.594 -14.391 -12.07 1 97.88 92 ILE B C 1
ATOM 1915 O O . ILE B 1 92 ? -9.914 -13.266 -11.68 1 97.88 92 ILE B O 1
ATOM 1919 N N . SER B 1 93 ? -10.305 -15.492 -11.836 1 98.5 93 SER B N 1
ATOM 1920 C CA . SER B 1 93 ? -11.562 -15.445 -11.102 1 98.5 93 SER B CA 1
ATOM 1921 C C . SER B 1 93 ? -11.555 -16.406 -9.922 1 98.5 93 SER B C 1
ATOM 1923 O O . SER B 1 93 ? -10.539 -17.047 -9.641 1 98.5 93 SER B O 1
ATOM 1925 N N . GLY B 1 94 ? -12.727 -16.391 -9.164 1 98.25 94 GLY B N 1
ATOM 1926 C CA . GLY B 1 94 ? -12.82 -17.25 -7.992 1 98.25 94 GLY B CA 1
ATOM 1927 C C . GLY B 1 94 ? -12.203 -16.641 -6.75 1 98.25 94 GLY B C 1
ATOM 1928 O O . GLY B 1 94 ? -11.961 -15.43 -6.703 1 98.25 94 GLY B O 1
ATOM 1929 N N . GLU B 1 95 ? -12.047 -17.484 -5.75 1 98.25 95 GLU B N 1
ATOM 1930 C CA . GLU B 1 95 ? -11.516 -17.031 -4.473 1 98.25 95 GLU B CA 1
ATOM 1931 C C . GLU B 1 95 ? -10.008 -17.234 -4.391 1 98.25 95 GLU B C 1
ATOM 1933 O O . GLU B 1 95 ? -9.453 -18.078 -5.109 1 98.25 95 GLU B O 1
ATOM 1938 N N . ILE B 1 96 ? -9.367 -16.453 -3.578 1 97.88 96 ILE B N 1
ATOM 1939 C CA . ILE B 1 96 ? -7.973 -16.734 -3.23 1 97.88 96 ILE B CA 1
ATOM 1940 C C . ILE B 1 96 ? -7.891 -18 -2.396 1 97.88 96 ILE B C 1
ATOM 1942 O O . ILE B 1 96 ? -8.523 -18.109 -1.343 1 97.88 96 ILE B O 1
ATOM 1946 N N . PRO B 1 97 ? -7.117 -18.922 -2.9 1 96.44 97 PRO B N 1
ATOM 1947 C CA . PRO B 1 97 ? -7.047 -20.172 -2.143 1 96.44 97 PRO B CA 1
ATOM 1948 C C . PRO B 1 97 ? -6.43 -19.984 -0.759 1 96.44 97 PRO B C 1
ATOM 1950 O O . PRO B 1 97 ? -5.379 -19.359 -0.626 1 96.44 97 PRO B O 1
ATOM 1953 N N . THR B 1 98 ? -7.043 -20.594 0.253 1 96.38 98 THR B N 1
ATOM 1954 C CA . THR B 1 98 ? -6.531 -20.531 1.617 1 96.38 98 THR B CA 1
ATOM 1955 C C . THR B 1 98 ? -5.141 -21.141 1.702 1 96.38 98 THR B C 1
ATOM 1957 O O . THR B 1 98 ? -4.305 -20.703 2.494 1 96.38 98 THR B O 1
ATOM 1960 N N . GLU B 1 99 ? -4.895 -22.094 0.851 1 96.5 99 GLU B N 1
ATOM 1961 C CA . GLU B 1 99 ? -3.646 -22.859 0.838 1 96.5 99 GLU B CA 1
ATOM 1962 C C . GLU B 1 99 ? -2.48 -21.984 0.361 1 96.5 99 GLU B C 1
ATOM 1964 O O . GLU B 1 99 ? -1.317 -22.359 0.542 1 96.5 99 GLU B O 1
ATOM 1969 N N . LEU B 1 100 ? -2.758 -20.812 -0.247 1 96.38 100 LEU B N 1
ATOM 1970 C CA . LEU B 1 100 ? -1.702 -19.891 -0.624 1 96.38 100 LEU B CA 1
ATOM 1971 C C . LEU B 1 100 ? -0.886 -19.469 0.594 1 96.38 100 LEU B C 1
ATOM 1973 O O . LEU B 1 100 ? 0.321 -19.234 0.489 1 96.38 100 LEU B O 1
ATOM 1977 N N . GLY B 1 101 ? -1.535 -19.422 1.73 1 96.25 101 GLY B N 1
ATOM 1978 C CA . GLY B 1 101 ? -0.897 -19.062 2.984 1 96.25 101 GLY B CA 1
ATOM 1979 C C . GLY B 1 101 ? 0.081 -20.109 3.484 1 96.25 101 GLY B C 1
ATOM 1980 O O . GLY B 1 101 ? 0.852 -19.844 4.414 1 96.25 101 GLY B O 1
ATOM 1981 N N . GLU B 1 102 ? 0.034 -21.266 2.883 1 95.81 102 GLU B N 1
ATOM 1982 C CA . GLU B 1 102 ? 0.958 -22.344 3.258 1 95.81 102 GLU B CA 1
ATOM 1983 C C . GLU B 1 102 ? 2.322 -22.141 2.602 1 95.81 102 GLU B C 1
ATOM 1985 O O . GLU B 1 102 ? 3.303 -22.781 2.996 1 95.81 102 GLU B O 1
ATOM 1990 N N . LEU B 1 103 ? 2.35 -21.344 1.645 1 98.12 103 LEU B N 1
ATOM 1991 C CA . LEU B 1 103 ? 3.607 -21.062 0.964 1 98.12 103 LEU B CA 1
ATOM 1992 C C . LEU B 1 103 ? 4.445 -20.062 1.762 1 98.12 103 LEU B C 1
ATOM 1994 O O . LEU B 1 103 ? 4.512 -18.891 1.413 1 98.12 103 LEU B O 1
ATOM 1998 N N . ARG B 1 104 ? 5.168 -20.531 2.656 1 97.5 104 ARG B N 1
ATOM 1999 C CA . ARG B 1 104 ? 5.781 -19.734 3.711 1 97.5 104 ARG B CA 1
ATOM 2000 C C . ARG B 1 104 ? 6.91 -18.875 3.158 1 97.5 104 ARG B C 1
ATOM 2002 O O . ARG B 1 104 ? 7.348 -17.922 3.812 1 97.5 104 ARG B O 1
ATOM 2009 N N . SER B 1 105 ? 7.336 -19.219 1.924 1 97.88 105 SER B N 1
ATOM 2010 C CA . SER B 1 105 ? 8.438 -18.469 1.334 1 97.88 105 SER B CA 1
ATOM 2011 C C . SER B 1 105 ? 7.918 -17.281 0.53 1 97.88 105 SER B C 1
ATOM 2013 O O . SER B 1 105 ? 8.703 -16.438 0.075 1 97.88 105 SER B O 1
ATOM 2015 N N . LEU B 1 106 ? 6.629 -17.109 0.403 1 98.25 106 LEU B N 1
ATOM 2016 C CA . LEU B 1 106 ? 6.055 -16.047 -0.415 1 98.25 106 LEU B CA 1
ATOM 2017 C C . LEU B 1 106 ? 6.406 -14.672 0.15 1 98.25 106 LEU B C 1
ATOM 2019 O O . LEU B 1 106 ? 6.234 -14.422 1.346 1 98.25 106 LEU B O 1
ATOM 2023 N N . ARG B 1 107 ? 6.898 -13.852 -0.741 1 98.5 107 ARG B N 1
ATOM 2024 C CA . ARG B 1 107 ? 7.258 -12.477 -0.39 1 98.5 107 ARG B CA 1
ATOM 2025 C C . ARG B 1 107 ? 6.363 -11.477 -1.107 1 98.5 107 ARG B C 1
ATOM 2027 O O . ARG B 1 107 ? 6.039 -10.422 -0.558 1 98.5 107 ARG B O 1
ATOM 2034 N N . THR B 1 108 ? 6.02 -11.812 -2.338 1 98.69 108 THR B N 1
ATOM 2035 C CA . THR B 1 108 ? 5.215 -10.898 -3.146 1 98.69 108 THR B CA 1
ATOM 2036 C C . THR B 1 108 ? 4.055 -11.641 -3.803 1 98.69 108 THR B C 1
ATOM 2038 O O . THR B 1 108 ? 4.242 -12.711 -4.383 1 98.69 108 THR B O 1
ATOM 2041 N N . ILE B 1 109 ? 2.908 -11.125 -3.658 1 98.75 109 ILE B N 1
ATOM 2042 C CA . ILE B 1 109 ? 1.71 -11.562 -4.367 1 98.75 109 ILE B CA 1
ATOM 2043 C C . ILE B 1 109 ? 1.092 -10.383 -5.109 1 98.75 109 ILE B C 1
ATOM 2045 O O . ILE B 1 109 ? 0.689 -9.391 -4.492 1 98.75 109 ILE B O 1
ATOM 2049 N N . ASP B 1 110 ? 1.117 -10.461 -6.398 1 98.62 110 ASP B N 1
ATOM 2050 C CA . ASP B 1 110 ? 0.42 -9.469 -7.207 1 98.62 110 ASP B CA 1
ATOM 2051 C C . ASP B 1 110 ? -0.647 -10.117 -8.078 1 98.62 110 ASP B C 1
ATOM 2053 O O . ASP B 1 110 ? -0.343 -10.641 -9.156 1 98.62 110 ASP B O 1
ATOM 2057 N N . LEU B 1 111 ? -1.833 -10.078 -7.594 1 98.62 111 LEU B N 1
ATOM 2058 C CA . LEU B 1 111 ? -3 -10.562 -8.32 1 98.62 111 LEU B CA 1
ATOM 2059 C C . LEU B 1 111 ? -3.969 -9.422 -8.617 1 98.62 111 LEU B C 1
ATOM 2061 O O . LEU B 1 111 ? -5.184 -9.633 -8.648 1 98.62 111 LEU B O 1
ATOM 2065 N N . SER B 1 112 ? -3.445 -8.258 -8.773 1 98.69 112 SER B N 1
ATOM 2066 C CA . SER B 1 112 ? -4.25 -7.062 -8.984 1 98.69 112 SER B CA 1
ATOM 2067 C C . SER B 1 112 ? -4.887 -7.059 -10.367 1 98.69 112 SER B C 1
ATOM 2069 O O . SER B 1 112 ? -4.43 -7.762 -11.273 1 98.69 112 SER B O 1
ATOM 2071 N N . TYR B 1 113 ? -5.969 -6.258 -10.531 1 98.5 113 TYR B N 1
ATOM 2072 C CA . TYR B 1 113 ? -6.66 -6.094 -11.805 1 98.5 113 TYR B CA 1
ATOM 2073 C C . TYR B 1 113 ? -7.09 -7.441 -12.375 1 98.5 113 TYR B C 1
ATOM 2075 O O . TYR B 1 113 ? -6.727 -7.797 -13.492 1 98.5 113 TYR B O 1
ATOM 2083 N N . ASN B 1 114 ? -7.852 -8.164 -11.562 1 98.69 114 ASN B N 1
ATOM 2084 C CA . ASN B 1 114 ? -8.5 -9.422 -11.938 1 98.69 114 ASN B CA 1
ATOM 2085 C C . ASN B 1 114 ? -9.969 -9.438 -11.531 1 98.69 114 ASN B C 1
ATOM 2087 O O . ASN B 1 114 ? -10.625 -8.391 -11.508 1 98.69 114 ASN B O 1
ATOM 2091 N N . GLN B 1 115 ? -10.477 -10.609 -11.445 1 98.69 115 GLN B N 1
ATOM 2092 C CA . GLN B 1 115 ? -11.883 -10.75 -11.078 1 98.69 115 GLN B CA 1
ATOM 2093 C C . GLN B 1 115 ? -12.055 -11.625 -9.844 1 98.69 115 GLN B C 1
ATOM 2095 O O . GLN B 1 115 ? -13 -12.406 -9.758 1 98.69 115 GLN B O 1
ATOM 2100 N N . LEU B 1 116 ? -11.094 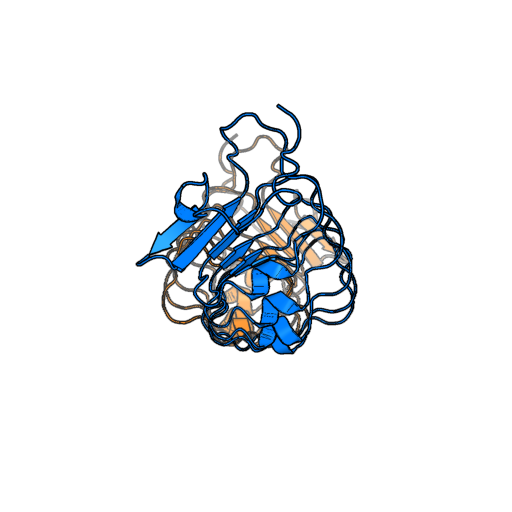-11.531 -8.938 1 98.75 116 LEU B N 1
ATOM 2101 C CA . LEU B 1 116 ? -11.117 -12.367 -7.742 1 98.75 116 LEU B CA 1
ATOM 2102 C C . LEU B 1 116 ? -12.258 -11.953 -6.82 1 98.75 116 LEU B C 1
ATOM 2104 O O . LEU B 1 116 ? -12.555 -10.758 -6.688 1 98.75 116 LEU B O 1
ATOM 2108 N N . THR B 1 117 ? -12.891 -12.93 -6.184 1 98.69 117 THR B N 1
ATOM 2109 C CA . THR B 1 117 ? -14 -12.711 -5.266 1 98.69 117 THR B CA 1
ATOM 2110 C C . THR B 1 117 ? -13.711 -13.328 -3.904 1 98.69 117 THR B C 1
ATOM 2112 O O . THR B 1 117 ? -12.664 -13.953 -3.711 1 98.69 117 THR B O 1
ATOM 2115 N N . GLY B 1 118 ? -14.695 -13.047 -2.988 1 98.12 118 GLY B N 1
ATOM 2116 C CA . GLY B 1 118 ? -14.547 -13.625 -1.662 1 98.12 118 GLY B CA 1
ATOM 2117 C C . GLY B 1 118 ? -13.633 -12.828 -0.756 1 98.12 118 GLY B C 1
ATOM 2118 O O . GLY B 1 118 ? -13.391 -11.641 -1 1 98.12 118 GLY B O 1
ATOM 2119 N N . LYS B 1 119 ? -13.211 -13.43 0.323 1 97.62 119 LYS B N 1
ATOM 2120 C CA . LYS B 1 119 ? -12.414 -12.758 1.344 1 97.62 119 LYS B CA 1
ATOM 2121 C C . LYS B 1 119 ? -10.922 -13.008 1.129 1 97.62 119 LYS B C 1
ATOM 2123 O O . LYS B 1 119 ? -10.539 -13.945 0.428 1 97.62 119 LYS B O 1
ATOM 2128 N N . ILE B 1 120 ? -10.133 -12.156 1.667 1 98 120 ILE B N 1
ATOM 2129 C CA . ILE B 1 120 ? -8.711 -12.469 1.807 1 98 120 ILE B CA 1
ATOM 2130 C C . ILE B 1 120 ? -8.523 -13.508 2.912 1 98 120 ILE B C 1
ATOM 2132 O O . ILE B 1 120 ? -8.891 -13.266 4.066 1 98 120 ILE B O 1
ATOM 2136 N N . PRO B 1 121 ? -7.93 -14.602 2.525 1 97.19 121 PRO B N 1
ATOM 2137 C CA . PRO B 1 121 ? -7.762 -15.609 3.572 1 97.19 121 PRO B CA 1
ATOM 2138 C C . PRO B 1 121 ? -6.844 -15.141 4.699 1 97.19 121 PRO B C 1
ATOM 2140 O O . PRO B 1 121 ? -5.77 -14.602 4.441 1 97.19 121 PRO B O 1
ATOM 2143 N N . PRO B 1 122 ? -7.227 -15.414 5.969 1 96.19 122 PRO B N 1
ATOM 2144 C CA . PRO B 1 122 ? -6.363 -15.047 7.094 1 96.19 122 PRO B CA 1
ATOM 2145 C C . PRO B 1 122 ? -4.977 -15.672 7.008 1 96.19 122 PRO B C 1
ATOM 2147 O O . PRO B 1 122 ? -3.998 -15.086 7.477 1 96.19 122 PRO B O 1
ATOM 2150 N N . THR B 1 123 ? -4.922 -16.797 6.359 1 97.06 123 THR B N 1
ATOM 2151 C CA . THR B 1 123 ? -3.641 -17.484 6.23 1 97.06 123 THR B CA 1
ATOM 2152 C C . THR B 1 123 ? -2.672 -16.672 5.379 1 97.06 123 THR B C 1
ATOM 2154 O O . THR B 1 123 ? -1.456 -16.75 5.562 1 97.06 123 THR B O 1
ATOM 2157 N N . VAL B 1 124 ? -3.182 -15.891 4.418 1 97 124 VAL B N 1
ATOM 2158 C CA . VAL B 1 124 ? -2.344 -15.008 3.615 1 97 124 VAL B CA 1
ATOM 2159 C C . VAL B 1 124 ? -1.775 -13.898 4.496 1 97 124 VAL B C 1
ATOM 2161 O O . VAL B 1 124 ? -0.602 -13.539 4.371 1 97 124 VAL B O 1
ATOM 2164 N N . GLY B 1 125 ? -2.559 -13.414 5.41 1 94.75 125 GLY B N 1
ATOM 2165 C CA . GLY B 1 125 ? -2.107 -12.422 6.367 1 94.75 125 GLY B CA 1
ATOM 2166 C C . GLY B 1 125 ? -1.024 -12.93 7.297 1 94.75 125 GLY B C 1
ATOM 2167 O O . GLY B 1 125 ? -0.206 -12.156 7.793 1 94.75 125 GLY B O 1
ATOM 2168 N N . SER B 1 126 ? -0.982 -14.25 7.422 1 95.25 126 SER B N 1
ATOM 2169 C CA . SER B 1 126 ? -0.081 -14.844 8.398 1 95.25 126 SER B CA 1
ATOM 2170 C C . SER B 1 126 ? 1.265 -15.195 7.773 1 95.25 126 SER B C 1
ATOM 2172 O O . SER B 1 126 ? 2.16 -15.703 8.453 1 95.25 126 SER B O 1
ATOM 2174 N N . LEU B 1 127 ? 1.422 -14.969 6.504 1 97.19 127 LEU B N 1
ATOM 2175 C CA . LEU B 1 127 ? 2.701 -15.227 5.852 1 97.19 127 LEU B CA 1
ATOM 2176 C C . LEU B 1 127 ? 3.816 -14.414 6.504 1 97.19 127 LEU B C 1
ATOM 2178 O O . LEU B 1 127 ? 3.748 -13.188 6.559 1 97.19 127 LEU B O 1
ATOM 2182 N N . PRO B 1 128 ? 4.879 -15.047 6.938 1 95 128 PRO B N 1
ATOM 2183 C CA . PRO B 1 128 ? 5.852 -14.352 7.789 1 95 128 PRO B CA 1
ATOM 2184 C C . PRO B 1 128 ? 6.742 -13.391 7.004 1 95 128 PRO B C 1
ATOM 2186 O O . PRO B 1 128 ? 7.254 -12.422 7.566 1 95 128 PRO B O 1
ATOM 2189 N N . GLY B 1 129 ? 6.98 -13.711 5.703 1 95.38 129 GLY B N 1
ATOM 2190 C CA . GLY B 1 129 ? 7.91 -12.906 4.93 1 95.38 129 GLY B CA 1
ATOM 2191 C C . GLY B 1 129 ? 7.23 -12.039 3.887 1 95.38 129 GLY B C 1
ATOM 2192 O O . GLY B 1 129 ? 7.891 -11.484 3.01 1 95.38 129 GLY B O 1
ATOM 2193 N N . LEU B 1 130 ? 5.941 -11.898 4.02 1 97.44 130 LEU B N 1
ATOM 2194 C CA . LEU B 1 130 ? 5.195 -11.125 3.029 1 97.44 130 LEU B CA 1
ATOM 2195 C C . LEU B 1 130 ? 5.668 -9.68 3 1 97.44 130 LEU B C 1
ATOM 2197 O O . LEU B 1 130 ? 5.742 -9.023 4.043 1 97.44 130 LEU B O 1
ATOM 2201 N N . THR B 1 131 ? 6.055 -9.203 1.802 1 97.88 131 THR B N 1
ATOM 2202 C CA . THR B 1 131 ? 6.57 -7.852 1.625 1 97.88 131 THR B CA 1
ATOM 2203 C C . THR B 1 131 ? 5.602 -7.004 0.803 1 97.88 131 THR B C 1
ATOM 2205 O O . THR B 1 131 ? 5.387 -5.828 1.103 1 97.88 131 THR B O 1
ATOM 2208 N N . ASN B 1 132 ? 5.035 -7.609 -0.25 1 98.5 132 ASN B N 1
ATOM 2209 C CA . ASN B 1 132 ? 4.113 -6.945 -1.166 1 98.5 132 ASN B CA 1
ATOM 2210 C C . ASN B 1 132 ? 2.836 -7.75 -1.361 1 98.5 132 ASN B C 1
ATOM 2212 O O . ASN B 1 132 ? 2.885 -8.914 -1.776 1 98.5 132 ASN B O 1
ATOM 2216 N N . LEU B 1 133 ? 1.739 -7.164 -1.057 1 98.69 133 LEU B N 1
ATOM 2217 C CA . LEU B 1 133 ? 0.435 -7.75 -1.347 1 98.69 133 LEU B CA 1
ATOM 2218 C C . LEU B 1 133 ? -0.426 -6.785 -2.154 1 98.69 133 LEU B C 1
ATOM 2220 O O . LEU B 1 133 ? -0.927 -5.793 -1.619 1 98.69 133 LEU B O 1
ATOM 2224 N N . ILE B 1 134 ? -0.549 -7.098 -3.416 1 98.88 134 ILE B N 1
ATOM 2225 C CA . ILE B 1 134 ? -1.295 -6.219 -4.309 1 98.88 134 ILE B CA 1
ATOM 2226 C C . ILE B 1 134 ? -2.523 -6.949 -4.848 1 98.88 134 ILE B C 1
ATOM 2228 O O . ILE B 1 134 ? -2.412 -7.789 -5.742 1 98.88 134 ILE B O 1
ATOM 2232 N N . LEU B 1 135 ? -3.684 -6.594 -4.352 1 98.81 135 LEU B N 1
ATOM 2233 C CA . LEU B 1 135 ? -4.93 -7.266 -4.699 1 98.81 135 LEU B CA 1
ATOM 2234 C C . LEU B 1 135 ? -5.973 -6.258 -5.172 1 98.81 135 LEU B C 1
ATOM 2236 O O . LEU B 1 135 ? -7.164 -6.578 -5.238 1 98.81 135 LEU B O 1
ATOM 2240 N N . CYS B 1 136 ? -5.473 -5.059 -5.465 1 98.69 136 CYS B N 1
ATOM 2241 C CA . CYS B 1 136 ? -6.383 -3.994 -5.867 1 98.69 136 CYS B CA 1
ATOM 2242 C C . CYS B 1 136 ? -7.094 -4.348 -7.172 1 98.69 136 CYS B C 1
ATOM 2244 O O . CYS B 1 136 ? -6.645 -5.23 -7.906 1 98.69 136 CYS B O 1
ATOM 2246 N N . HIS B 1 137 ? -8.242 -3.701 -7.414 1 98.62 137 HIS B N 1
ATOM 2247 C CA . HIS B 1 137 ? -9.016 -3.852 -8.641 1 98.62 137 HIS B CA 1
ATOM 2248 C C . HIS B 1 137 ? -9.438 -5.301 -8.852 1 98.62 137 HIS B C 1
ATOM 2250 O O . HIS B 1 137 ? -9.203 -5.875 -9.922 1 98.62 137 HIS B O 1
ATOM 2256 N N . ASN B 1 138 ? -10.102 -5.859 -7.82 1 98.81 138 ASN B N 1
ATOM 2257 C CA . ASN B 1 138 ? -10.82 -7.129 -7.82 1 98.81 138 ASN B CA 1
ATOM 2258 C C . ASN B 1 138 ? -12.242 -6.973 -7.289 1 98.81 138 ASN B C 1
ATOM 2260 O O . ASN B 1 138 ? -12.828 -5.891 -7.387 1 98.81 138 ASN B O 1
ATOM 2264 N N . ARG B 1 139 ? -12.836 -7.996 -6.93 1 98.75 139 ARG B N 1
ATOM 2265 C CA . ARG B 1 139 ? -14.172 -7.992 -6.332 1 98.75 139 ARG B CA 1
ATOM 2266 C C . ARG B 1 139 ? -14.156 -8.664 -4.965 1 98.75 139 ARG B C 1
ATOM 2268 O O . ARG B 1 139 ? -15.062 -9.438 -4.641 1 98.75 139 ARG B O 1
ATOM 2275 N N . LEU B 1 140 ? -13.07 -8.445 -4.262 1 98.44 140 LEU B N 1
ATOM 2276 C CA . LEU B 1 140 ? -12.914 -9.062 -2.951 1 98.44 140 LEU B CA 1
ATOM 2277 C C . LEU B 1 140 ? -13.852 -8.422 -1.934 1 98.44 140 LEU B C 1
ATOM 2279 O O . LEU B 1 140 ? -14.266 -7.277 -2.105 1 98.44 140 LEU B O 1
ATOM 2283 N N . SER B 1 141 ? -14.188 -9.133 -0.968 1 96.94 141 SER B N 1
ATOM 2284 C CA . SER B 1 141 ? -15.109 -8.688 0.078 1 96.94 141 SER B CA 1
ATOM 2285 C C . SER B 1 141 ? -14.648 -9.172 1.452 1 96.94 141 SER B C 1
ATOM 2287 O O . SER B 1 141 ? -13.57 -9.758 1.586 1 96.94 141 SER B O 1
ATOM 2289 N N . GLY B 1 142 ? -15.453 -8.727 2.443 1 94.75 142 GLY B N 1
ATOM 2290 C CA . GLY B 1 142 ? -15.148 -9.164 3.795 1 94.75 142 GLY B CA 1
ATOM 2291 C C . GLY B 1 142 ? -14.148 -8.266 4.5 1 94.75 142 GLY B C 1
ATOM 2292 O O . GLY B 1 142 ? -13.797 -7.199 3.994 1 94.75 142 GLY B O 1
ATOM 2293 N N . SER B 1 143 ? -13.727 -8.688 5.66 1 93.69 143 SER B N 1
ATOM 2294 C CA . SER B 1 143 ? -12.805 -7.914 6.484 1 93.69 143 SER B CA 1
ATOM 2295 C C . SER B 1 143 ? -11.359 -8.141 6.051 1 93.69 143 SER B C 1
ATOM 2297 O O . SER B 1 143 ? -11.039 -9.172 5.457 1 93.69 143 SER B O 1
ATOM 2299 N N . ILE B 1 144 ? -10.586 -7.18 6.301 1 95 144 ILE B N 1
ATOM 2300 C CA . ILE B 1 144 ? -9.148 -7.293 6.078 1 95 144 ILE B CA 1
ATOM 2301 C C . ILE B 1 144 ? -8.508 -8.086 7.219 1 95 144 ILE B C 1
ATOM 2303 O O . ILE B 1 144 ? -8.734 -7.785 8.391 1 95 144 ILE B O 1
ATOM 2307 N N . PRO B 1 145 ? -7.777 -9.078 6.824 1 92.88 145 PRO B N 1
ATOM 2308 C CA . PRO B 1 145 ? -7.129 -9.82 7.906 1 92.88 145 PRO B CA 1
ATOM 2309 C C . PRO B 1 145 ? -5.98 -9.047 8.547 1 92.88 145 PRO B C 1
ATOM 2311 O O . PRO B 1 145 ? -5.551 -8.016 8.016 1 92.88 145 PRO B O 1
ATOM 2314 N N . ARG B 1 146 ? -5.535 -9.578 9.711 1 90.5 146 ARG B N 1
ATOM 2315 C CA . ARG B 1 146 ? -4.305 -9.07 10.312 1 90.5 146 ARG B CA 1
ATOM 2316 C C . ARG B 1 146 ? -3.082 -9.531 9.531 1 90.5 146 ARG B C 1
ATOM 2318 O O . ARG B 1 146 ? -3.057 -10.648 9.008 1 90.5 146 ARG B O 1
ATOM 2325 N N . PHE B 1 147 ? -2.123 -8.672 9.43 1 92.69 147 PHE B N 1
ATOM 2326 C CA . PHE B 1 147 ? -0.869 -9.023 8.773 1 92.69 147 PHE B CA 1
ATOM 2327 C C . PHE B 1 147 ? 0.242 -9.211 9.797 1 92.69 147 PHE B C 1
ATOM 2329 O O . PHE B 1 147 ? 0.584 -8.281 10.531 1 92.69 147 PHE B O 1
ATOM 2336 N N . ASP B 1 148 ? 0.858 -10.406 9.758 1 91.62 148 ASP B N 1
ATOM 2337 C CA . ASP B 1 148 ? 1.836 -10.773 10.773 1 91.62 148 ASP B CA 1
ATOM 2338 C C . ASP B 1 148 ? 3.25 -10.391 10.344 1 91.62 148 ASP B C 1
ATOM 2340 O O . ASP B 1 148 ? 4.16 -10.336 11.172 1 91.62 148 ASP B O 1
ATOM 2344 N N . SER B 1 149 ? 3.348 -10.211 9.016 1 92.69 149 SER B N 1
ATOM 2345 C CA . SER B 1 149 ? 4.688 -9.961 8.5 1 92.69 149 SER B CA 1
ATOM 2346 C C . SER B 1 149 ? 5.258 -8.656 9.047 1 92.69 149 SER B C 1
ATOM 2348 O O . SER B 1 149 ? 4.562 -7.645 9.094 1 92.69 149 SER B O 1
ATOM 2350 N N . GLN B 1 150 ? 6.473 -8.641 9.406 1 88.38 150 GLN B N 1
ATOM 2351 C CA . GLN B 1 150 ? 7.152 -7.426 9.828 1 88.38 150 GLN B CA 1
ATOM 2352 C C . GLN B 1 150 ? 7.969 -6.824 8.688 1 88.38 150 GLN B C 1
ATOM 2354 O O . GLN B 1 150 ? 8.852 -5.992 8.922 1 88.38 150 GLN B O 1
ATOM 2359 N N . SER B 1 151 ? 7.727 -7.406 7.5 1 93.94 151 SER B N 1
ATOM 2360 C CA . SER B 1 151 ? 8.422 -6.879 6.328 1 93.94 151 SER B CA 1
ATOM 2361 C C . SER B 1 151 ? 7.441 -6.293 5.316 1 93.94 151 SER B C 1
ATOM 2363 O O . SER B 1 151 ? 7.844 -5.848 4.242 1 93.94 151 SER B O 1
ATOM 2365 N N . LEU B 1 152 ? 6.191 -6.266 5.684 1 95.88 152 LEU B N 1
ATOM 2366 C CA . LEU B 1 152 ? 5.18 -5.75 4.77 1 95.88 152 LEU B CA 1
ATOM 2367 C C . LEU B 1 152 ? 5.422 -4.277 4.461 1 95.88 152 LEU B C 1
ATOM 2369 O O . LEU B 1 152 ? 5.332 -3.43 5.352 1 95.88 152 LEU B O 1
ATOM 2373 N N . SER B 1 153 ? 5.695 -4.02 3.191 1 97 153 SER B N 1
ATOM 2374 C CA . SER B 1 153 ? 6.051 -2.65 2.834 1 97 153 SER B CA 1
ATOM 2375 C C . SER B 1 153 ? 5.09 -2.086 1.791 1 97 153 SER B C 1
ATOM 2377 O O . SER B 1 153 ? 5.043 -0.872 1.578 1 97 153 SER B O 1
ATOM 2379 N N . ARG B 1 154 ? 4.355 -2.971 1.133 1 98.44 154 ARG B N 1
ATOM 2380 C CA . ARG B 1 154 ? 3.369 -2.531 0.15 1 98.44 154 ARG B CA 1
ATOM 2381 C C . ARG B 1 154 ? 2.086 -3.346 0.256 1 98.44 154 ARG B C 1
ATOM 2383 O O . ARG B 1 154 ? 2.121 -4.578 0.216 1 98.44 154 ARG B O 1
ATOM 2390 N N . LEU B 1 155 ? 1 -2.689 0.484 1 98.56 155 LEU B N 1
ATOM 2391 C CA . LEU B 1 155 ? -0.352 -3.238 0.519 1 98.56 155 LEU B CA 1
ATOM 2392 C C . LEU B 1 155 ? -1.305 -2.389 -0.317 1 98.56 155 LEU B C 1
ATOM 2394 O O . LEU B 1 155 ? -1.366 -1.169 -0.147 1 98.56 155 LEU B O 1
ATOM 2398 N N . ASP B 1 156 ? -1.926 -2.99 -1.286 1 98.75 156 ASP B N 1
ATOM 2399 C CA . ASP B 1 156 ? -2.914 -2.273 -2.084 1 98.75 156 ASP B CA 1
ATOM 2400 C C . ASP B 1 156 ? -4.184 -3.104 -2.266 1 98.75 156 ASP B C 1
ATOM 2402 O O . ASP B 1 156 ? -4.195 -4.066 -3.035 1 98.75 156 ASP B O 1
ATOM 2406 N N . LEU B 1 157 ? -5.227 -2.68 -1.606 1 98.56 157 LEU B N 1
ATOM 2407 C CA . LEU B 1 157 ? -6.504 -3.381 -1.641 1 98.56 157 LEU B CA 1
ATOM 2408 C C . LEU B 1 157 ? -7.598 -2.484 -2.211 1 98.56 157 LEU B C 1
ATOM 2410 O O . LEU B 1 157 ? -8.781 -2.82 -2.131 1 98.56 157 LEU B O 1
ATOM 2414 N N . LYS B 1 158 ? -7.156 -1.409 -2.84 1 96.19 158 LYS B N 1
ATOM 2415 C CA . LYS B 1 158 ? -8.117 -0.408 -3.295 1 96.19 158 LYS B CA 1
ATOM 2416 C C . LYS B 1 158 ? -8.945 -0.933 -4.465 1 96.19 158 LYS B C 1
ATOM 2418 O O . LYS B 1 158 ? -8.492 -1.808 -5.207 1 96.19 158 LYS B O 1
ATOM 2423 N N . HIS B 1 159 ? -10.148 -0.41 -4.547 1 97.44 159 HIS B N 1
ATOM 2424 C CA . HIS B 1 159 ? -11.016 -0.664 -5.691 1 97.44 159 HIS B CA 1
ATOM 2425 C C . HIS B 1 159 ? -11.445 -2.127 -5.746 1 97.44 159 HIS B C 1
ATOM 2427 O O . HIS B 1 159 ? -11.32 -2.775 -6.785 1 97.44 159 HIS B O 1
ATOM 2433 N N . ASN B 1 160 ? -11.867 -2.686 -4.684 1 97.19 160 ASN B N 1
ATOM 2434 C CA . ASN B 1 160 ? -12.539 -3.977 -4.613 1 97.19 160 ASN B CA 1
ATOM 2435 C C . ASN B 1 160 ? -14.047 -3.809 -4.434 1 97.19 160 ASN B C 1
ATOM 2437 O O . ASN B 1 160 ? -14.508 -2.818 -3.859 1 97.19 160 ASN B O 1
#

Nearest PDB structures (foldseek):
  4lsx-assembly1_A  TM=9.633E-01  e=2.040E-07  Arabidopsis thaliana
  5xkn-assembly1_B  TM=8.374E-01  e=5.194E-08  Arabidopsis thaliana
  3riz-assembly1_A  TM=9.317E-01  e=2.404E-07  Arabidopsis thaliana
  5hz0-assembly1_B  TM=6.304E-01  e=1.639E-07  Arabidopsis thaliana
  4mn8-assembly1_A  TM=5.043E-01  e=1.391E-07  Arabidopsis thaliana

Secondary structure (DSSP, 8-state):
----THHHH--TTS-GGGSTTEEEETTEEEEEEE--GGGT----EEE--GGGGG-TT--EEEE-SSEEEEEPPGGGGG-TT--EEE--SSEEEEEPPGGGGG-TT--EEE--SSEEEEPPPHHHHT-TT--EEE--SSEE-SPPPP---S---EEE----/----THHHH--TTS-GGGSTTEEEETTEEEEEEES-GGGT----EE---GGGGG-TT--EEEE-SSEEEEEPPGGGGG-TT--EEE--SSEEEEEPPGGGGG-TT--EEE--SSEEEEPPPHHHHT-TT--EEE--SSEE-SPPPP---S---EEE----

Sequence (320 aa):
MPGSDFFSSWDFTSDPCNFSGVFCDSDKVISLNLGDPRAGSAGLTGRLDPAIGKLSSLTEFTVVPGRIYGPLPQTISNLKNLRFLGVNRNFISGEIPTELGELRSLRTIDLSYNQLTGKIPPTVGSLPGLTNLILCHNRLSGSIPRFDSQSLSRLDLKHNMPGSDFFSSWDFTSDPCNFSGVFCDSDKVISLNLGDPRAGSAGLTGRLDPAIGKLSSLTEFTVVPGRIYGPLPQTISNLKNLRFLGVNRNFISGEIPTELGELRSLRTIDLSYNQLTGKIPPTVGSLPGLTNLILCHNRLSGSIPRFDSQSLSRLDLKHN

Solvent-accessible surface area (backbone atoms only — not comparable to full-atom values): 15318 Å² total; per-residue (Å²): 108,72,41,49,53,47,64,77,59,57,54,73,80,47,77,57,58,76,38,84,43,35,42,55,56,96,88,33,51,32,32,38,37,40,56,52,82,82,64,72,38,52,31,40,42,45,54,68,58,56,68,61,23,71,39,51,60,22,29,33,43,34,39,47,50,35,50,32,31,49,50,76,44,76,35,55,47,51,22,52,47,25,27,34,42,29,56,28,44,30,41,36,24,50,57,61,62,58,52,56,26,65,24,54,48,29,24,32,39,31,52,20,39,28,46,31,28,50,45,61,39,55,42,52,22,55,21,58,49,28,26,35,42,31,48,19,37,27,49,46,42,79,68,51,51,62,52,64,20,53,51,56,35,34,34,34,47,52,67,73,110,74,42,48,54,46,65,78,59,58,53,75,82,48,76,57,59,78,38,85,43,35,40,54,56,98,90,33,51,32,31,38,39,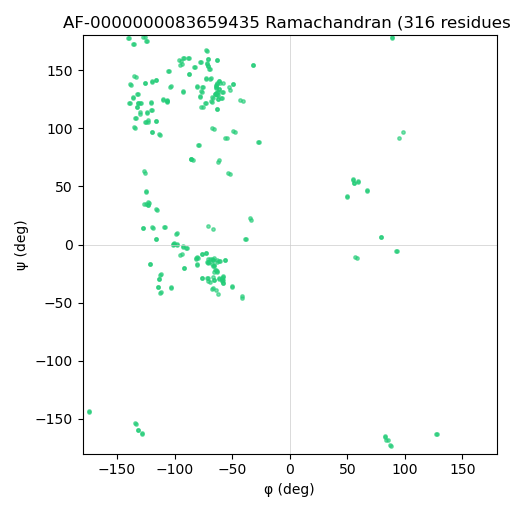40,52,54,78,83,63,73,43,52,30,39,40,46,53,68,60,57,67,59,24,70,38,52,61,21,28,34,41,34,40,46,49,36,50,32,31,48,49,75,43,78,36,55,46,49,21,52,46,24,27,35,41,30,57,28,45,29,40,37,24,50,56,61,63,59,51,56,27,67,22,55,48,28,26,34,41,30,51,21,39,28,46,30,28,48,45,61,39,56,42,54,23,54,20,58,48,27,27,35,44,32,48,19,38,26,49,47,42,81,68,49,51,60,52,63,21,53,50,55,35,35,33,33,48,51,68,72

Radius of gyration: 23.76 Å; Cα contacts (8 Å, |Δi|>4): 871; chains: 2; bounding box: 40×70×53 Å

Foldseek 3Di:
DAQPCCVVPCPVVDQCCPDPQFHDDPSATATGEADDPVVVYAFHAEEDDLCVLVRQNYAYYEGDAHAYEEEDHPSVLSNLNHAYAYYDNYAHEEEDDLSVLVNLNHAEDHHANYAYEEEDHLSVLDRARHAYDHHDNYHYDDDDHHHNYPNHDYDHHYHD/DPQPCCVVPCPVVPQCCPDPQFHDDPSATATGEADDPVVVDAFHAEEDDLCVLVRQNYAYYEGDAHAYEEEDHPSVLSNLNHAYAYYDNYAHEEEDDLSVLVNLNHAEHHHANYAYEEEDHLSVLDRARHAYDHHDNYHYDDDDHHHNYPNHDYDHHYHD

Organism: NCBI:txid97028

pLDDT: mean 86.68, std 17.98, range [25.02, 98.88]